Protein AF-A0A1H8FCC1-F1 (afdb_monomer)

Mean predicted aligned error: 14.07 Å

Secondary structure (DSSP, 8-state):
----EEEEEEEPPGGGTTS-EEEE-TTTTTTPPTTEEEEEEETTS-EEEEEEEE--S-TTEEEE-HHHHHHTT-PPTT-EEEEEEEEPPHHHHHHHHHH-S-HHHHHHHHHHHHHHHHHHHHHHHHHHHHS---------------------------PPPPPP------------------------TT--PPPPP-

Solvent-accessible surface area (backbone atoms only — not comparable to full-atom values): 12379 Å² total; per-residue (Å²): 134,86,74,66,42,68,26,34,31,36,75,47,61,78,94,53,54,87,63,50,35,28,34,31,12,62,76,60,45,74,76,55,64,70,75,36,56,28,30,41,30,34,82,88,69,33,62,49,74,27,36,30,34,70,50,84,92,41,75,46,41,31,24,43,18,67,69,54,27,48,63,55,69,59,61,55,79,70,40,78,44,49,39,30,67,41,79,50,50,71,68,58,45,52,52,45,39,58,65,42,88,52,64,90,50,16,51,61,41,44,53,50,51,52,53,51,50,53,50,50,50,54,51,51,53,50,49,56,73,64,51,73,75,77,71,78,72,82,68,75,74,74,82,73,78,74,73,74,74,78,85,68,80,80,78,83,75,80,77,76,79,85,74,81,82,78,81,72,82,71,80,84,76,74,75,87,88,77,85,78,70,84,83,78,75,76,71,74,85,84,80,68,80,83,77,84,83,128

Sequence (198 aa):
MSNFSEYTVKRLPIAEVGRWRARLAESARQGQKRHKLLKLTTMGGKKTYVIGLGHELGQDIVQIDYDVRQELGELLVGERVSLKVEPANWFEANRWYLCHRDPYVWIPARLSAISLFVGIIGLLLAVYSIWPSSVAPDQPIPAVEFKQPKETPPDTQELPPPQPAQMRPGPWQEPPSRLFGPCSYAWPASYCPPRPVR

Radius of gyration: 34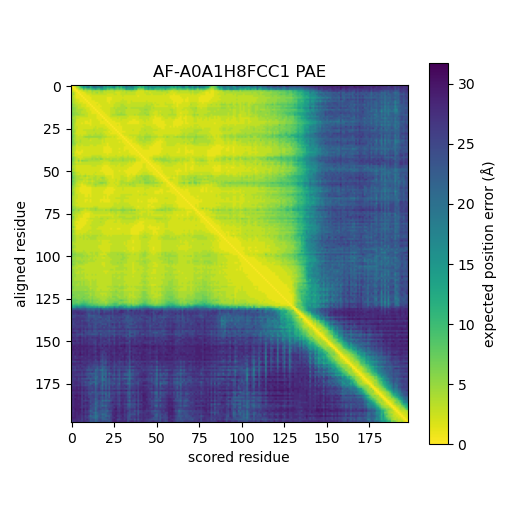.54 Å; Cα contacts (8 Å, |Δi|>4): 212; chains: 1; bounding box: 87×50×93 Å

Organism: NCBI:txid933059

Foldseek 3Di:
DQDWDKAQEAADPPVCAPVQAKEAACVLQVNDDAQFWKWKAFPVRQIDIGRYHYDDPDRRYMHGHQVVCVSNPVDDHRDMTTIGIDGDDPVRVLVCQCPPPDCVRNVVSVVVVVVVVVVVVVVVVVCVVVVPPPDPDPPPPPPPPPPPDPDDDDDPDDDPDDDPDPPDPDPPDDDPPDPDDPPPPPPPPPPDDDDDDD

pLDDT: mean 83.42, std 17.63, range [42.81, 98.62]

Structure (mmCIF, N/CA/C/O backbone):
data_AF-A0A1H8FCC1-F1
#
_entry.id   AF-A0A1H8FCC1-F1
#
loop_
_atom_site.group_PDB
_atom_site.id
_atom_site.type_symbol
_atom_site.label_atom_id
_atom_site.label_alt_id
_atom_site.label_comp_id
_atom_site.label_asym_id
_atom_site.label_entity_id
_atom_site.label_seq_id
_atom_site.pdbx_PDB_ins_code
_atom_site.Cartn_x
_atom_site.Cartn_y
_atom_site.Cartn_z
_atom_site.occupancy
_atom_site.B_iso_or_equiv
_atom_site.auth_seq_id
_atom_site.auth_comp_id
_atom_site.auth_asym_id
_atom_site.auth_atom_id
_atom_site.pdbx_PDB_model_num
ATOM 1 N N . MET A 1 1 ? 0.955 20.734 13.586 1.00 49.53 1 MET A N 1
ATOM 2 C CA . MET A 1 1 ? 0.645 19.752 14.645 1.00 49.53 1 MET A CA 1
ATOM 3 C C . MET A 1 1 ? -0.043 18.571 13.996 1.00 49.53 1 MET A C 1
ATOM 5 O O . MET A 1 1 ? -1.032 18.758 13.303 1.00 49.53 1 MET A O 1
ATOM 9 N N . SER A 1 2 ? 0.535 17.383 14.107 1.00 62.56 2 SER A N 1
ATOM 10 C CA . SER A 1 2 ? -0.086 16.159 13.612 1.00 62.56 2 SER A CA 1
ATOM 11 C C . SER A 1 2 ? -1.193 15.713 14.558 1.00 62.56 2 SER A C 1
ATOM 13 O O . SER A 1 2 ? -0.900 15.395 15.707 1.00 62.56 2 SER A O 1
ATOM 15 N N . ASN A 1 3 ? -2.434 15.679 14.076 1.00 86.81 3 ASN A N 1
ATOM 16 C CA . ASN A 1 3 ? -3.574 15.264 14.886 1.00 86.81 3 ASN A CA 1
ATOM 17 C C . ASN A 1 3 ? -3.599 13.735 14.989 1.00 86.81 3 ASN A C 1
ATOM 19 O O . ASN A 1 3 ? -3.797 13.040 13.991 1.00 86.81 3 ASN A O 1
ATOM 23 N N . PHE A 1 4 ? -3.356 13.224 16.194 1.00 94.88 4 PHE A N 1
ATOM 24 C CA . PHE A 1 4 ? -3.672 11.846 16.550 1.00 94.88 4 PHE A CA 1
ATOM 25 C C . PHE A 1 4 ? -5.160 11.771 16.883 1.00 94.88 4 PHE A C 1
ATOM 27 O O . PHE A 1 4 ? -5.698 12.668 17.532 1.00 94.88 4 PHE A O 1
ATOM 34 N N . SER A 1 5 ? -5.822 10.711 16.433 1.00 96.19 5 SER A N 1
ATOM 35 C CA . SER A 1 5 ? -7.227 10.455 16.741 1.00 96.19 5 SER A CA 1
ATOM 36 C C . SER A 1 5 ? -7.357 9.091 17.398 1.00 96.19 5 SER A C 1
ATOM 38 O O . SER A 1 5 ? -6.608 8.167 17.074 1.00 96.19 5 SER A O 1
ATOM 40 N N . GLU A 1 6 ? -8.280 8.978 18.344 1.00 97.06 6 GLU A N 1
ATOM 41 C CA . GLU A 1 6 ? -8.558 7.719 19.026 1.00 97.06 6 GLU A CA 1
ATOM 42 C C . GLU A 1 6 ? -9.477 6.842 18.181 1.00 97.06 6 GLU A C 1
ATOM 44 O O . GLU A 1 6 ? -10.505 7.298 17.679 1.00 97.06 6 GLU A O 1
ATOM 49 N N . TYR A 1 7 ? -9.110 5.570 18.055 1.00 97.31 7 TYR A N 1
ATOM 50 C CA . TYR A 1 7 ? -9.896 4.566 17.355 1.00 97.31 7 TYR A CA 1
ATOM 51 C C . TYR A 1 7 ? -10.008 3.295 18.188 1.00 97.31 7 TYR A C 1
ATOM 53 O O . TYR A 1 7 ? -9.044 2.846 18.803 1.00 97.31 7 TYR A O 1
ATOM 61 N N . THR A 1 8 ? -11.173 2.665 18.144 1.00 97.88 8 THR A N 1
ATOM 62 C CA . THR A 1 8 ? -11.402 1.316 18.649 1.00 97.88 8 THR A CA 1
ATOM 63 C C . THR A 1 8 ? -11.034 0.312 17.562 1.00 97.88 8 THR A C 1
ATOM 65 O O . THR A 1 8 ? -11.629 0.299 16.477 1.00 97.88 8 THR A O 1
ATOM 68 N N . VAL A 1 9 ? -10.063 -0.553 17.849 1.00 97.75 9 VAL A N 1
ATOM 69 C CA . VAL A 1 9 ? -9.596 -1.580 16.915 1.00 97.75 9 VAL A CA 1
ATOM 70 C C . VAL A 1 9 ? -10.634 -2.689 16.808 1.00 97.75 9 VAL A C 1
ATOM 72 O O . VAL A 1 9 ? -10.960 -3.364 17.780 1.00 97.75 9 VAL A O 1
ATOM 75 N N . LYS A 1 10 ? -11.135 -2.941 15.603 1.00 97.81 10 LYS A N 1
ATOM 76 C CA . LYS A 1 10 ? -11.999 -4.082 15.290 1.00 97.81 10 LYS A CA 1
ATOM 77 C C . LYS A 1 10 ? -11.314 -5.041 14.326 1.00 97.81 10 LYS A C 1
ATOM 79 O O . LYS A 1 10 ? -10.374 -4.701 13.608 1.00 97.81 10 LYS A O 1
ATOM 84 N N . ARG A 1 11 ? -11.813 -6.276 14.302 1.00 97.19 11 ARG A N 1
ATOM 85 C CA . ARG A 1 11 ? -11.348 -7.300 13.367 1.00 97.19 11 ARG A CA 1
ATOM 86 C C . ARG A 1 11 ? -11.787 -6.955 11.941 1.00 97.19 11 ARG A C 1
ATOM 88 O O . ARG A 1 11 ? -12.932 -6.545 11.724 1.00 97.19 11 ARG A O 1
ATOM 95 N N . LEU A 1 12 ? -10.883 -7.146 10.983 1.00 96.75 12 LEU A N 1
ATOM 96 C CA . LEU A 1 12 ? -11.196 -7.126 9.554 1.00 96.75 12 LEU A CA 1
ATOM 97 C C . LEU A 1 12 ? -12.077 -8.344 9.183 1.00 96.75 12 LEU A C 1
ATOM 99 O O . LEU A 1 12 ? -11.920 -9.403 9.802 1.00 96.75 12 LEU A O 1
ATOM 103 N N . PRO A 1 13 ? -12.990 -8.243 8.197 1.00 95.56 13 PRO A N 1
ATOM 104 C CA . PRO A 1 13 ? -13.698 -9.412 7.677 1.00 95.56 13 PRO A CA 1
ATOM 105 C C . PRO A 1 13 ? -12.722 -10.492 7.197 1.00 95.56 13 PRO A C 1
ATOM 107 O O . PRO A 1 13 ? -11.702 -10.176 6.590 1.00 95.56 13 PRO A O 1
ATOM 110 N N . ILE A 1 14 ? -13.053 -11.768 7.425 1.00 94.06 14 ILE A N 1
ATOM 111 C CA . ILE A 1 14 ? -12.157 -12.915 7.168 1.00 94.06 14 ILE A CA 1
ATOM 112 C C . ILE A 1 14 ? -11.642 -12.938 5.719 1.00 94.06 14 ILE A C 1
ATOM 114 O O . ILE A 1 14 ? -10.479 -13.247 5.487 1.00 94.06 14 ILE A O 1
ATOM 118 N N . ALA A 1 15 ? -12.472 -12.538 4.753 1.00 93.69 15 ALA A N 1
ATOM 119 C CA . ALA A 1 15 ? -12.110 -12.489 3.334 1.00 93.69 15 ALA A CA 1
ATOM 120 C C . ALA A 1 15 ? -10.987 -11.482 2.991 1.00 93.69 15 ALA A C 1
ATOM 122 O O . ALA A 1 15 ? -10.424 -11.533 1.897 1.00 93.69 15 ALA A O 1
ATOM 123 N N . GLU A 1 16 ? -10.679 -10.551 3.896 1.00 92.50 16 GLU A N 1
ATOM 124 C CA . GLU A 1 16 ? -9.691 -9.487 3.692 1.00 92.50 16 GLU A CA 1
ATOM 125 C C . GLU A 1 16 ? -8.428 -9.652 4.542 1.00 92.50 16 GLU A C 1
ATOM 127 O O . GLU A 1 16 ? -7.509 -8.844 4.410 1.00 92.50 16 GLU A O 1
ATOM 132 N N . VAL A 1 17 ? -8.377 -10.679 5.395 1.00 93.00 17 VAL A N 1
ATOM 133 C CA . VAL A 1 17 ? -7.225 -10.971 6.257 1.00 93.00 17 VAL A CA 1
ATOM 134 C C . VAL A 1 17 ? -6.020 -11.394 5.408 1.00 93.00 17 VAL A C 1
ATOM 136 O O . VAL A 1 17 ? -6.174 -12.102 4.411 1.00 93.00 17 VAL A O 1
ATOM 139 N N . GLY A 1 18 ? -4.824 -10.953 5.799 1.00 91.75 18 GLY A N 1
ATOM 140 C CA . GLY A 1 18 ? -3.554 -11.237 5.122 1.00 91.75 18 GLY A CA 1
ATOM 141 C C . GLY A 1 18 ? -3.297 -10.392 3.870 1.00 91.75 18 GLY A C 1
ATOM 142 O O . GLY A 1 18 ? -2.444 -10.741 3.058 1.00 91.75 18 GLY A O 1
ATOM 143 N N . ARG A 1 19 ? -4.044 -9.297 3.672 1.00 93.75 19 ARG A N 1
ATOM 144 C CA . ARG A 1 19 ? -3.932 -8.418 2.489 1.00 93.75 19 ARG A CA 1
ATOM 145 C C . ARG A 1 19 ? -3.438 -7.011 2.816 1.00 93.75 19 ARG A C 1
ATOM 147 O O . ARG A 1 19 ? -3.523 -6.135 1.953 1.00 93.75 19 ARG A O 1
ATOM 154 N N . TRP A 1 20 ? -2.979 -6.770 4.047 1.00 95.44 20 TRP A N 1
ATOM 155 C CA . TRP A 1 20 ? -2.432 -5.476 4.479 1.00 95.44 20 TRP A CA 1
ATOM 156 C C . TRP A 1 20 ? -3.418 -4.318 4.300 1.00 95.44 20 TRP A C 1
ATOM 158 O O . TRP A 1 20 ? -3.079 -3.218 3.850 1.00 95.44 20 TRP A O 1
ATOM 168 N N . ARG A 1 21 ? -4.686 -4.579 4.629 1.00 96.56 21 ARG A N 1
ATOM 169 C CA . ARG A 1 21 ? -5.786 -3.622 4.475 1.00 96.56 21 ARG A CA 1
ATOM 170 C C . ARG A 1 21 ? -6.242 -3.101 5.828 1.00 96.56 21 ARG A C 1
ATOM 172 O O . ARG A 1 21 ? -6.232 -3.816 6.828 1.00 96.56 21 ARG A O 1
ATOM 179 N N . ALA A 1 22 ? -6.700 -1.857 5.831 1.00 97.50 22 ALA A N 1
ATOM 180 C CA . ALA A 1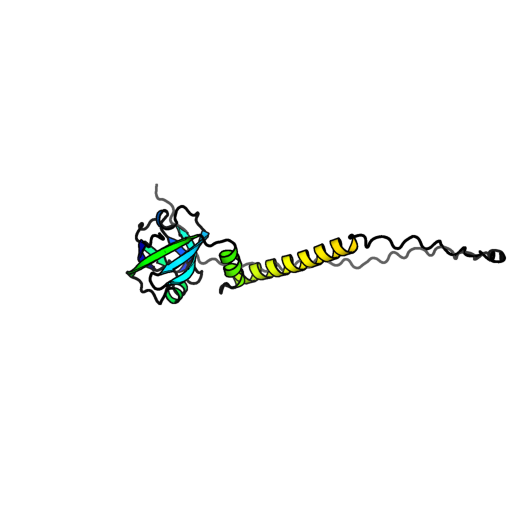 22 ? -7.415 -1.286 6.960 1.00 97.50 22 ALA A CA 1
ATOM 181 C C . ALA A 1 22 ? -8.694 -0.622 6.458 1.00 97.50 22 ALA A C 1
ATOM 183 O O . ALA A 1 22 ? -8.654 0.137 5.490 1.00 97.50 22 ALA A O 1
ATOM 184 N N . ARG A 1 23 ? -9.830 -0.892 7.104 1.00 97.69 23 ARG A N 1
ATOM 185 C CA . ARG A 1 23 ? -11.067 -0.147 6.860 1.00 97.69 23 ARG A CA 1
ATOM 186 C C . ARG A 1 23 ? -11.122 1.023 7.830 1.00 97.69 23 ARG A C 1
ATOM 188 O O . ARG A 1 23 ? -11.079 0.824 9.041 1.00 97.69 23 ARG A O 1
ATOM 195 N N . LEU A 1 24 ? -11.220 2.218 7.261 1.00 97.19 24 LEU A N 1
ATOM 196 C CA . LEU A 1 24 ? -11.292 3.499 7.952 1.00 97.19 24 LEU A CA 1
ATOM 197 C C . LEU A 1 24 ? -12.526 4.275 7.476 1.00 97.19 24 LEU A C 1
ATOM 199 O O . LEU A 1 24 ? -12.879 4.240 6.289 1.00 97.19 24 LEU A O 1
ATOM 203 N N . ALA A 1 25 ? -13.160 5.007 8.386 1.00 96.50 25 ALA A N 1
ATOM 204 C CA . ALA A 1 25 ? -14.219 5.943 8.042 1.00 96.50 25 ALA A CA 1
ATOM 205 C C . ALA A 1 25 ? -13.705 7.027 7.080 1.00 96.50 25 ALA A C 1
ATOM 207 O O . ALA A 1 25 ? -12.505 7.275 6.956 1.00 96.50 25 ALA A O 1
ATOM 208 N N . GLU A 1 26 ? -14.606 7.689 6.360 1.00 95.06 26 GLU A N 1
ATOM 209 C CA . GLU A 1 26 ? -14.218 8.744 5.417 1.00 95.06 26 GLU A CA 1
ATOM 210 C C . GLU A 1 26 ? -13.508 9.927 6.085 1.00 95.06 26 GLU A C 1
ATOM 212 O O . GLU A 1 26 ? -12.486 10.383 5.570 1.00 95.06 26 GLU A O 1
ATOM 217 N N . SER A 1 27 ? -13.976 10.345 7.264 1.00 92.88 27 SER A N 1
ATOM 218 C CA . SER A 1 27 ? -13.325 11.384 8.069 1.00 92.88 27 SER A CA 1
ATOM 219 C C . SER A 1 27 ? -11.907 10.976 8.488 1.00 92.88 27 SER A C 1
ATOM 221 O O . SER A 1 27 ? -10.964 11.747 8.312 1.00 92.88 27 SER A O 1
ATOM 223 N N . ALA A 1 28 ? -11.728 9.730 8.934 1.00 94.12 28 ALA A N 1
ATOM 224 C CA . ALA A 1 28 ? -10.434 9.173 9.339 1.00 94.12 28 ALA A CA 1
ATOM 225 C C . ALA A 1 28 ? -9.420 9.071 8.183 1.00 94.12 28 ALA A C 1
ATOM 227 O O . ALA A 1 28 ? -8.211 9.124 8.398 1.00 94.12 28 ALA A O 1
ATOM 228 N N . ARG A 1 29 ? -9.899 8.956 6.936 1.00 94.06 29 ARG A N 1
ATOM 229 C CA . ARG A 1 29 ? -9.058 8.934 5.727 1.00 94.06 29 ARG A CA 1
ATOM 230 C C . ARG A 1 29 ? -8.621 10.325 5.265 1.00 94.06 29 ARG A C 1
ATOM 232 O O . ARG A 1 29 ? -7.968 10.405 4.230 1.00 94.06 29 ARG A O 1
ATOM 239 N N . GLN A 1 30 ? -8.980 11.405 5.966 1.00 91.50 30 GLN A N 1
ATOM 240 C CA . GLN A 1 30 ? -8.648 12.785 5.575 1.00 91.50 30 GLN A CA 1
ATOM 241 C C . GLN A 1 30 ? -9.088 13.113 4.132 1.00 91.50 30 GLN A C 1
ATOM 243 O O . GLN A 1 30 ? -8.349 13.725 3.362 1.00 91.50 30 GLN A O 1
ATOM 248 N N . GLY A 1 31 ? -10.263 12.620 3.720 1.00 91.56 31 GLY A N 1
ATOM 249 C CA . GLY A 1 31 ? -10.786 12.809 2.360 1.00 91.56 31 GLY A CA 1
ATOM 250 C C . GLY A 1 31 ? -10.072 12.003 1.265 1.00 91.56 31 GLY A C 1
ATOM 251 O O . GLY A 1 31 ? -10.397 12.140 0.085 1.00 91.56 31 GLY A O 1
ATOM 252 N N . GLN A 1 32 ? -9.113 11.135 1.610 1.00 94.38 32 GLN A N 1
ATOM 253 C CA . GLN A 1 32 ? -8.454 10.275 0.628 1.00 94.38 32 GLN A CA 1
ATOM 254 C C . GLN A 1 32 ? -9.431 9.247 0.050 1.00 94.38 32 GLN A C 1
ATOM 256 O O . GLN A 1 32 ? -10.260 8.668 0.756 1.00 94.38 32 GLN A O 1
ATOM 261 N N . LYS A 1 33 ? -9.311 8.971 -1.253 1.00 95.38 33 LYS A N 1
ATOM 262 C CA . LYS A 1 33 ? -10.132 7.965 -1.947 1.00 95.38 33 LYS A CA 1
ATOM 263 C C . LYS A 1 33 ? -9.867 6.551 -1.408 1.00 95.38 33 LYS A C 1
ATOM 265 O O . LYS A 1 33 ? -8.834 6.276 -0.800 1.00 95.38 33 LYS A O 1
ATOM 270 N N . ARG A 1 34 ? -10.819 5.639 -1.632 1.00 96.25 34 ARG A N 1
ATOM 271 C CA . ARG A 1 34 ? -10.657 4.207 -1.314 1.00 96.25 34 ARG A CA 1
ATOM 272 C C . ARG A 1 34 ? -9.488 3.621 -2.125 1.00 96.25 34 ARG A C 1
ATOM 274 O O . ARG A 1 34 ? -9.180 4.125 -3.204 1.00 96.25 34 ARG A O 1
ATOM 281 N N . HIS A 1 35 ? -8.868 2.560 -1.613 1.00 95.69 35 HIS A N 1
ATOM 282 C CA . HIS A 1 35 ? -7.712 1.874 -2.210 1.00 95.69 35 HIS A CA 1
ATOM 283 C C . HIS A 1 35 ? -6.428 2.715 -2.300 1.00 95.69 35 HIS A C 1
ATOM 285 O O . HIS A 1 35 ? -5.521 2.385 -3.062 1.00 95.69 35 HIS A O 1
ATOM 291 N N . LYS A 1 36 ? -6.325 3.800 -1.527 1.00 96.31 36 LYS A N 1
ATOM 292 C CA . LYS A 1 36 ? -5.077 4.559 -1.397 1.00 96.31 36 LYS A CA 1
ATOM 293 C C . LYS A 1 36 ? -4.193 3.966 -0.307 1.00 96.31 36 LYS A C 1
ATOM 295 O O . LYS A 1 36 ? -4.695 3.447 0.688 1.00 96.31 36 LYS A O 1
ATOM 300 N N . LEU A 1 37 ? -2.881 4.054 -0.513 1.00 97.31 37 LEU A N 1
ATOM 301 C CA . LEU A 1 37 ? -1.901 3.659 0.487 1.00 97.31 37 LEU A CA 1
ATOM 302 C C . LEU A 1 37 ? -1.854 4.725 1.583 1.00 97.31 37 LEU A C 1
ATOM 304 O O . LEU A 1 37 ? -1.611 5.903 1.312 1.00 97.31 37 LEU A O 1
ATOM 308 N N . LEU A 1 38 ? -2.109 4.294 2.809 1.00 97.44 38 LEU A N 1
ATOM 309 C CA . LEU A 1 38 ? -2.116 5.122 3.999 1.00 97.44 38 LEU A CA 1
ATOM 310 C C . LEU A 1 38 ? -1.006 4.657 4.931 1.00 97.44 38 LEU A C 1
ATOM 312 O O . LEU A 1 38 ? -0.736 3.466 5.068 1.00 97.44 38 LEU A O 1
ATOM 316 N N . LYS A 1 39 ? -0.383 5.619 5.588 1.00 97.38 39 LYS A N 1
ATOM 317 C CA . LYS A 1 39 ? 0.592 5.431 6.645 1.00 97.38 39 LYS A CA 1
ATOM 318 C C . LYS A 1 39 ? -0.133 5.545 7.977 1.00 97.38 39 LYS A C 1
ATOM 320 O O . LYS A 1 39 ? -0.726 6.580 8.276 1.00 97.38 39 LYS A O 1
ATOM 325 N N . LEU A 1 40 ? -0.087 4.478 8.762 1.00 97.25 40 LEU A N 1
ATOM 326 C CA . LEU A 1 40 ? -0.595 4.457 10.126 1.00 97.25 40 LEU A CA 1
ATOM 327 C C . LEU A 1 40 ? 0.585 4.611 11.073 1.00 97.25 40 LEU A C 1
ATOM 329 O O . LEU A 1 40 ? 1.542 3.847 10.981 1.00 97.25 40 LEU A O 1
ATOM 333 N N . THR A 1 41 ? 0.517 5.589 11.971 1.00 97.25 41 THR A N 1
ATOM 334 C CA . THR A 1 41 ? 1.529 5.799 13.013 1.00 97.25 41 THR A CA 1
ATOM 335 C C . THR A 1 41 ? 0.859 5.759 14.380 1.00 97.25 41 THR A C 1
ATOM 337 O O . THR A 1 41 ? -0.099 6.494 14.613 1.00 97.25 41 THR A O 1
ATOM 340 N N . THR A 1 42 ? 1.340 4.908 15.284 1.00 97.00 42 THR A N 1
ATOM 341 C CA . THR A 1 42 ? 0.875 4.891 16.678 1.00 97.00 42 THR A CA 1
ATOM 342 C C . THR A 1 42 ? 1.540 5.999 17.490 1.00 97.00 42 THR A C 1
ATOM 344 O O . THR A 1 42 ? 2.598 6.511 17.119 1.00 97.00 42 THR A O 1
ATOM 347 N N . MET A 1 43 ? 0.956 6.345 18.639 1.00 94.19 43 MET A N 1
ATOM 348 C CA . MET A 1 43 ? 1.598 7.245 19.612 1.00 94.19 43 MET A CA 1
ATOM 349 C C . MET A 1 43 ? 2.984 6.754 20.056 1.00 94.19 43 MET A C 1
ATOM 351 O O . MET A 1 43 ? 3.867 7.566 20.305 1.00 94.19 43 MET A O 1
ATOM 355 N N . GLY A 1 44 ? 3.210 5.435 20.085 1.00 92.69 44 GLY A N 1
ATOM 356 C CA . GLY A 1 44 ? 4.517 4.839 20.383 1.00 92.69 44 GLY A CA 1
ATOM 357 C C . GLY A 1 44 ? 5.556 4.972 19.260 1.00 92.69 44 GLY A C 1
ATOM 358 O O . GLY A 1 44 ? 6.630 4.388 19.358 1.00 92.69 44 GLY A O 1
ATOM 359 N N . GLY A 1 45 ? 5.243 5.676 18.167 1.00 94.69 45 GLY A N 1
ATOM 360 C CA . GLY A 1 45 ? 6.159 5.915 17.048 1.00 94.69 45 GLY A CA 1
ATOM 361 C C . GLY A 1 45 ? 6.294 4.748 16.064 1.00 94.69 45 GLY A C 1
ATOM 362 O O . GLY A 1 45 ? 6.992 4.882 15.055 1.00 94.69 45 GLY A O 1
ATOM 363 N N . LYS A 1 46 ? 5.612 3.618 16.304 1.00 96.25 46 LYS A N 1
ATOM 364 C CA . LYS A 1 46 ? 5.555 2.513 15.339 1.00 96.25 46 LYS A CA 1
ATOM 365 C C . LYS A 1 46 ? 4.723 2.942 14.140 1.00 96.25 46 LYS A C 1
ATOM 367 O O . LYS A 1 46 ? 3.661 3.545 14.290 1.00 96.25 46 LYS A O 1
ATOM 372 N N . LYS A 1 47 ? 5.217 2.632 12.944 1.00 96.19 47 LYS A N 1
ATOM 373 C CA . LYS A 1 47 ? 4.576 2.997 11.683 1.00 96.19 47 LYS A CA 1
ATOM 374 C C . LYS A 1 47 ? 4.455 1.788 10.773 1.00 96.19 47 LYS A C 1
ATOM 376 O O . LYS A 1 47 ? 5.393 1.005 10.672 1.00 96.19 47 LYS A O 1
ATOM 381 N N . THR A 1 48 ? 3.338 1.697 10.071 1.00 96.75 48 THR A N 1
ATOM 382 C CA . THR A 1 48 ? 3.116 0.712 9.010 1.00 96.75 48 THR A CA 1
ATOM 383 C C . THR A 1 48 ? 2.330 1.348 7.866 1.00 96.75 48 THR A C 1
ATOM 385 O O . THR A 1 48 ? 1.796 2.454 7.996 1.00 96.75 48 THR A O 1
ATOM 388 N N . TYR A 1 49 ? 2.270 0.657 6.735 1.00 97.25 49 TYR A N 1
ATOM 389 C CA . TYR A 1 49 ? 1.574 1.110 5.538 1.00 97.25 49 TYR A CA 1
ATOM 390 C C . TYR A 1 49 ? 0.500 0.104 5.156 1.00 97.25 49 TYR A C 1
ATOM 392 O O . TYR A 1 49 ? 0.758 -1.097 5.070 1.00 97.25 49 TYR A O 1
ATOM 400 N N . VAL A 1 50 ? -0.698 0.612 4.893 1.00 97.06 50 VAL A N 1
ATOM 401 C CA . VAL A 1 50 ? -1.884 -0.194 4.610 1.00 97.06 50 VAL A CA 1
ATOM 402 C C . VAL A 1 50 ? -2.660 0.365 3.439 1.00 97.06 50 VAL A C 1
ATOM 404 O O . VAL A 1 50 ? -2.668 1.570 3.187 1.00 97.06 50 VAL A O 1
ATOM 407 N N . ILE A 1 51 ? -3.392 -0.502 2.754 1.00 97.00 51 ILE A N 1
ATOM 408 C CA . ILE A 1 51 ? -4.379 -0.066 1.771 1.00 97.00 51 ILE A CA 1
ATOM 409 C C . ILE A 1 51 ? -5.653 0.340 2.520 1.00 97.00 51 ILE A C 1
ATOM 411 O O . ILE A 1 51 ? -6.329 -0.493 3.128 1.00 97.00 51 ILE A O 1
ATOM 415 N N . GLY A 1 52 ? -5.978 1.632 2.463 1.00 96.81 52 GLY A N 1
ATOM 416 C CA . GLY A 1 52 ? -7.162 2.215 3.081 1.00 96.81 52 GLY A CA 1
ATOM 417 C C . GLY A 1 52 ? -8.442 1.864 2.326 1.00 96.81 52 GLY A C 1
ATOM 418 O O . GLY A 1 52 ? -8.678 2.325 1.206 1.00 96.81 52 GLY A O 1
ATOM 419 N N . LEU A 1 53 ? -9.300 1.081 2.962 1.00 96.44 53 LEU A N 1
ATOM 420 C CA . LEU A 1 53 ? -10.671 0.811 2.549 1.00 96.44 53 LEU A CA 1
ATOM 421 C C . LEU A 1 53 ? -11.648 1.702 3.325 1.00 96.44 53 LEU A C 1
ATOM 423 O O . LEU A 1 53 ? -11.344 2.176 4.415 1.00 96.44 53 LEU A O 1
ATOM 427 N N . GLY A 1 54 ? -12.834 1.925 2.762 1.00 95.75 54 GLY A N 1
ATOM 428 C CA . GLY A 1 54 ? -13.924 2.609 3.460 1.00 95.75 54 GLY A CA 1
ATOM 429 C C . GLY A 1 54 ? -14.802 1.632 4.247 1.00 95.75 54 GLY A C 1
ATOM 430 O O . GLY A 1 54 ? -15.012 0.502 3.802 1.00 95.75 54 GLY A O 1
ATOM 431 N N . HIS A 1 55 ? -15.359 2.074 5.373 1.00 95.62 55 HIS A N 1
ATOM 432 C CA . HIS A 1 55 ? -16.517 1.441 6.019 1.00 95.62 55 HIS A CA 1
ATOM 433 C C . HIS A 1 55 ? -17.465 2.501 6.590 1.00 95.62 55 HIS A C 1
ATOM 435 O O . HIS A 1 55 ? -17.109 3.673 6.690 1.00 95.62 55 HIS A O 1
ATOM 441 N N . GLU A 1 56 ? -18.658 2.052 6.979 1.00 94.81 56 GLU A N 1
ATOM 442 C CA . GLU A 1 56 ? -19.761 2.891 7.476 1.00 94.81 56 GLU A CA 1
ATOM 443 C C . GLU A 1 56 ? -20.122 2.578 8.944 1.00 94.81 56 GLU A C 1
ATOM 445 O O . GLU A 1 56 ? -21.112 3.065 9.468 1.00 94.81 56 GLU A O 1
ATOM 450 N N . LEU A 1 57 ? -19.312 1.764 9.637 1.00 93.06 57 LEU A N 1
ATOM 451 C CA . LEU A 1 57 ? -19.608 1.280 11.002 1.00 93.06 57 LEU A CA 1
ATOM 452 C C . LEU A 1 57 ? -19.492 2.343 12.115 1.00 93.06 57 LEU A C 1
ATOM 454 O O . LEU A 1 57 ? -19.865 2.045 13.245 1.00 93.06 57 LEU A O 1
ATOM 458 N N . GLY A 1 58 ? -18.931 3.519 11.829 1.00 94.25 58 GLY A N 1
ATOM 459 C CA . GLY A 1 58 ? -18.645 4.574 12.812 1.00 94.25 58 GLY A CA 1
ATOM 460 C C . GLY A 1 58 ? -17.313 5.274 12.533 1.00 94.25 58 GLY A C 1
ATOM 461 O O . GLY A 1 58 ? -16.451 4.705 11.867 1.00 94.25 58 GLY A O 1
ATOM 462 N N . GLN A 1 59 ? -17.147 6.512 13.009 1.00 94.44 59 GLN A N 1
ATOM 463 C CA . GLN A 1 59 ? -15.929 7.309 12.771 1.00 94.44 59 GLN A CA 1
ATOM 464 C C . GLN A 1 59 ? -14.769 6.951 13.710 1.00 94.44 59 GLN A C 1
ATOM 466 O O . GLN A 1 59 ? -13.610 7.172 13.374 1.00 94.44 59 GLN A O 1
ATOM 471 N N . ASP A 1 60 ? -15.089 6.374 14.861 1.00 96.25 60 ASP A N 1
ATOM 472 C CA . ASP A 1 60 ? -14.190 5.967 15.940 1.00 96.25 60 ASP A CA 1
ATOM 473 C C . ASP A 1 60 ? -13.764 4.497 15.829 1.00 96.25 60 ASP A C 1
ATOM 475 O O . ASP A 1 60 ? -13.108 3.966 16.719 1.00 96.25 60 ASP A O 1
ATOM 479 N N . ILE A 1 61 ? -14.150 3.804 14.759 1.00 97.38 61 ILE A N 1
ATOM 480 C CA . ILE A 1 61 ? -13.845 2.391 14.553 1.00 97.38 61 ILE A CA 1
ATOM 481 C C . ILE A 1 61 ? -12.824 2.273 13.434 1.00 97.38 61 ILE A C 1
ATOM 483 O O . ILE A 1 61 ? -13.005 2.828 12.356 1.00 97.38 61 ILE A O 1
ATOM 487 N N . VAL A 1 62 ? -11.786 1.476 13.669 1.00 97.50 62 VAL A N 1
ATOM 488 C CA . VAL A 1 62 ? -10.848 1.069 12.626 1.00 97.50 62 VAL A CA 1
ATOM 489 C C . VAL A 1 62 ? -10.807 -0.445 12.569 1.00 97.50 62 VAL A C 1
ATOM 491 O O . VAL A 1 62 ? -10.598 -1.108 13.582 1.00 97.50 62 VAL A O 1
ATOM 494 N N . GLN A 1 63 ? -11.022 -1.021 11.391 1.00 97.88 63 GLN A N 1
ATOM 495 C CA . GLN A 1 63 ? -10.825 -2.457 11.217 1.00 97.88 63 GLN A CA 1
ATOM 496 C C . GLN A 1 63 ? -9.442 -2.679 10.618 1.00 97.88 63 GLN A C 1
ATOM 498 O O . GLN A 1 63 ? -9.151 -2.145 9.549 1.00 97.88 63 GLN A O 1
ATOM 503 N N . ILE A 1 64 ? -8.594 -3.445 11.301 1.00 97.31 64 ILE A N 1
ATOM 504 C CA . ILE A 1 64 ? -7.193 -3.645 10.910 1.00 97.31 64 ILE A CA 1
ATOM 505 C C . ILE A 1 64 ? -6.908 -5.142 10.761 1.00 97.31 64 ILE A C 1
ATOM 507 O O . ILE A 1 64 ? -7.372 -5.964 11.559 1.00 97.31 64 ILE A O 1
ATOM 511 N N . ASP A 1 65 ? -6.150 -5.488 9.722 1.00 96.56 65 ASP A N 1
ATOM 512 C CA . ASP A 1 65 ? -5.626 -6.834 9.493 1.00 96.56 65 ASP A CA 1
ATOM 513 C C . ASP A 1 65 ? -4.747 -7.329 10.662 1.00 96.56 65 ASP A C 1
ATOM 515 O O . ASP A 1 65 ? -4.183 -6.539 11.419 1.00 96.56 65 ASP A O 1
ATOM 519 N N . TYR A 1 66 ? -4.625 -8.645 10.834 1.00 95.81 66 TYR A N 1
ATOM 520 C CA . TYR A 1 66 ? -3.824 -9.232 11.910 1.00 95.81 66 TYR A CA 1
ATOM 521 C C . TYR A 1 66 ? -2.345 -8.836 11.811 1.00 95.81 66 TYR A C 1
ATOM 523 O O . TYR A 1 66 ? -1.805 -8.317 12.786 1.00 95.81 66 TYR A O 1
ATOM 531 N N . ASP A 1 67 ? -1.726 -8.989 10.638 1.00 95.31 67 ASP A N 1
ATOM 532 C CA . ASP A 1 67 ? -0.296 -8.701 10.441 1.00 95.31 67 ASP A CA 1
ATOM 533 C C . ASP A 1 67 ? 0.036 -7.223 10.692 1.00 95.31 67 ASP A C 1
ATOM 535 O O . ASP A 1 67 ? 1.036 -6.882 11.319 1.00 95.31 67 ASP A O 1
ATOM 539 N N . VAL A 1 68 ? -0.866 -6.332 10.282 1.00 96.06 68 VAL A N 1
ATOM 540 C CA . VAL A 1 68 ? -0.729 -4.887 10.495 1.00 96.06 68 VAL A CA 1
ATOM 541 C C . VAL A 1 68 ? -0.809 -4.542 11.987 1.00 96.06 68 VAL A C 1
ATOM 543 O O . VAL A 1 68 ? -0.067 -3.683 12.463 1.00 96.06 68 VAL A O 1
ATOM 546 N N . ARG A 1 69 ? -1.685 -5.209 12.753 1.00 96.50 69 ARG A N 1
ATOM 547 C CA . ARG A 1 69 ? -1.758 -5.016 14.213 1.00 96.50 69 ARG A CA 1
ATOM 548 C C . ARG A 1 69 ? -0.482 -5.472 14.905 1.00 96.50 69 ARG A C 1
ATOM 550 O O . ARG A 1 69 ? -0.038 -4.783 15.818 1.00 96.50 69 ARG A O 1
ATOM 557 N N . GLN A 1 70 ? 0.113 -6.575 14.448 1.00 95.88 70 GLN A N 1
ATOM 558 C CA . GLN A 1 70 ? 1.411 -7.040 14.940 1.00 95.88 70 GLN A CA 1
ATOM 559 C C . GLN A 1 70 ? 2.493 -5.974 14.702 1.00 95.88 70 GLN A C 1
ATOM 561 O O . GLN A 1 70 ? 3.168 -5.566 15.646 1.00 95.88 70 GLN A O 1
ATOM 566 N N . GLU A 1 71 ? 2.577 -5.407 13.492 1.00 95.06 71 GLU A N 1
ATOM 567 C CA . GLU A 1 71 ? 3.547 -4.340 13.193 1.00 95.06 71 GLU A CA 1
ATOM 568 C C . GLU A 1 71 ? 3.327 -3.044 13.988 1.00 95.06 71 GLU A C 1
ATOM 570 O O . GLU A 1 71 ? 4.288 -2.375 14.375 1.00 95.06 71 GLU A O 1
ATOM 575 N N . LEU A 1 72 ? 2.072 -2.683 14.264 1.00 95.50 72 LEU A N 1
ATOM 576 C CA . LEU A 1 72 ? 1.732 -1.484 15.039 1.00 95.50 72 LEU A CA 1
ATOM 577 C C . LEU A 1 72 ? 1.985 -1.628 16.547 1.00 95.50 72 LEU A C 1
ATOM 579 O O . LEU A 1 72 ? 1.815 -0.656 17.282 1.00 95.50 72 LEU A O 1
ATOM 583 N N . GLY A 1 73 ? 2.462 -2.791 16.997 1.00 94.00 73 GLY A N 1
ATOM 584 C CA . GLY A 1 73 ? 2.765 -3.074 18.397 1.00 94.00 73 GLY A CA 1
ATOM 585 C C . GLY A 1 73 ? 1.780 -4.019 19.063 1.00 94.00 73 GLY A C 1
ATOM 586 O O . GLY A 1 73 ? 1.447 -3.799 20.217 1.00 94.00 73 GLY A O 1
ATOM 587 N N . GLU A 1 74 ? 1.362 -5.058 18.340 1.00 93.94 74 GLU A N 1
ATOM 588 C CA . GLU A 1 74 ? 0.545 -6.167 18.855 1.00 93.94 74 GLU A CA 1
ATOM 589 C C . GLU A 1 74 ? -0.844 -5.747 19.363 1.00 93.94 74 GLU A C 1
ATOM 591 O O . GLU A 1 74 ? -1.356 -6.276 20.345 1.00 93.94 74 GLU A O 1
ATOM 596 N N . LEU A 1 75 ? -1.487 -4.817 18.650 1.00 95.06 75 LEU A N 1
ATOM 597 C CA . LEU A 1 75 ? -2.786 -4.257 19.044 1.00 95.06 75 LEU A CA 1
ATOM 598 C C . LEU A 1 75 ? -3.875 -5.333 19.210 1.00 95.06 75 LEU A C 1
ATOM 600 O O . LEU A 1 75 ? -4.142 -6.136 18.296 1.00 95.06 75 LEU A O 1
ATOM 604 N N . LEU A 1 76 ? -4.581 -5.294 20.339 1.00 96.69 76 LEU A N 1
ATOM 605 C CA . LEU A 1 76 ? -5.667 -6.221 20.649 1.00 96.69 76 LEU A CA 1
ATOM 606 C C . LEU A 1 76 ? -6.990 -5.775 20.006 1.00 96.69 76 LEU A C 1
ATOM 608 O O . LEU A 1 76 ? -7.225 -4.603 19.718 1.00 96.69 76 LEU A O 1
ATOM 612 N N . VAL A 1 77 ? -7.884 -6.732 19.737 1.00 97.38 77 VAL A N 1
ATOM 613 C CA . VAL A 1 77 ? -9.231 -6.399 19.237 1.00 97.38 77 VAL A CA 1
ATOM 614 C C . VAL A 1 77 ? -10.050 -5.833 20.395 1.00 97.38 77 VAL A C 1
ATOM 616 O O . VAL A 1 77 ? -10.132 -6.456 21.446 1.00 97.38 77 VAL A O 1
ATOM 619 N N . GLY A 1 78 ? -10.687 -4.685 20.183 1.00 97.00 78 GLY A N 1
ATOM 620 C CA . GLY A 1 78 ? -11.454 -3.949 21.188 1.00 97.00 78 GLY A CA 1
ATOM 621 C C . GLY A 1 78 ? -10.644 -2.882 21.925 1.00 97.00 78 GLY A C 1
ATOM 622 O O . GLY A 1 78 ? -11.228 -2.070 22.637 1.00 97.00 78 GLY A O 1
ATOM 623 N N . GLU A 1 79 ? -9.325 -2.845 21.730 1.00 97.00 79 GLU A N 1
ATOM 624 C CA . GLU A 1 79 ? -8.450 -1.841 22.327 1.00 97.00 79 GLU A CA 1
ATOM 625 C C . GLU A 1 79 ? -8.673 -0.461 21.693 1.00 97.00 79 GLU A C 1
ATOM 627 O O . GLU A 1 79 ? -8.919 -0.346 20.486 1.00 97.00 79 GLU A O 1
ATOM 632 N N . ARG A 1 80 ? -8.579 0.594 22.510 1.00 97.00 80 ARG A N 1
ATOM 633 C CA . ARG A 1 80 ? -8.550 1.977 22.030 1.00 97.00 80 ARG A CA 1
ATOM 634 C C . ARG A 1 80 ? -7.112 2.403 21.789 1.00 97.00 80 ARG A C 1
ATOM 636 O O . ARG A 1 80 ? -6.295 2.369 22.701 1.00 97.00 80 ARG A O 1
ATOM 643 N N . VAL A 1 81 ? -6.824 2.831 20.569 1.00 96.94 81 VAL A N 1
ATOM 644 C CA . VAL A 1 81 ? -5.489 3.239 20.138 1.00 96.94 81 VAL A CA 1
ATOM 645 C C . VAL A 1 81 ? -5.539 4.610 19.481 1.00 96.94 81 VAL A C 1
ATOM 647 O O . VAL A 1 81 ? -6.388 4.894 18.636 1.00 96.94 81 VAL A O 1
ATOM 650 N N . SER A 1 82 ? -4.584 5.458 19.842 1.00 97.00 82 SER A N 1
ATOM 651 C CA . SER A 1 82 ? -4.375 6.745 19.186 1.00 97.00 82 SER A CA 1
ATOM 652 C C . SER A 1 82 ? -3.525 6.544 17.937 1.00 97.00 82 SER A C 1
ATOM 654 O O . SER A 1 82 ? -2.323 6.262 18.017 1.00 97.00 82 SER A O 1
ATOM 656 N N . LEU A 1 83 ? -4.163 6.672 16.774 1.00 97.12 83 LEU A N 1
ATOM 657 C CA . LEU A 1 83 ? -3.527 6.521 15.471 1.00 97.12 83 LEU A CA 1
ATOM 658 C C . LEU A 1 83 ? -3.490 7.854 14.744 1.00 97.12 83 LEU A C 1
ATOM 660 O O . LEU A 1 83 ? -4.449 8.626 14.715 1.00 97.12 83 LEU A O 1
ATOM 664 N N . LYS A 1 84 ? -2.366 8.080 14.083 1.00 96.38 84 LYS A N 1
ATOM 665 C CA . LYS A 1 84 ? -2.207 9.113 13.080 1.00 96.38 84 LYS A CA 1
ATOM 666 C C . LYS A 1 84 ? -2.278 8.455 11.707 1.00 96.38 84 LYS A C 1
ATOM 668 O O . LYS A 1 84 ? -1.470 7.580 11.395 1.00 96.38 84 LYS A O 1
ATOM 673 N N . VAL A 1 85 ? -3.249 8.883 10.909 1.00 96.62 85 VAL A N 1
ATOM 674 C CA . VAL A 1 85 ? -3.452 8.424 9.532 1.00 96.62 85 VAL A CA 1
ATOM 675 C C . VA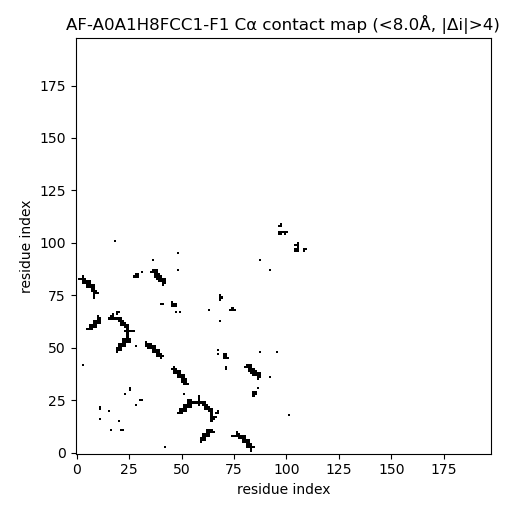L A 1 85 ? -2.930 9.506 8.597 1.00 96.62 85 VAL A C 1
ATOM 677 O O . VAL A 1 85 ? -3.348 10.655 8.698 1.00 96.62 85 VAL A O 1
ATOM 680 N N . GLU A 1 86 ? -2.012 9.156 7.703 1.00 96.19 86 GLU A N 1
ATOM 681 C CA . GLU A 1 86 ? -1.480 10.066 6.683 1.00 96.19 86 GLU A CA 1
ATOM 682 C C . GLU A 1 86 ? -1.501 9.391 5.308 1.00 96.19 86 GLU A C 1
ATOM 684 O O . GLU A 1 86 ? -1.333 8.172 5.224 1.00 96.19 86 GLU A O 1
ATOM 689 N N . PRO A 1 87 ? -1.677 10.134 4.206 1.00 96.31 87 PRO A N 1
ATOM 690 C CA . PRO A 1 87 ? -1.395 9.590 2.884 1.00 96.31 87 PRO A CA 1
ATOM 691 C C . PRO A 1 87 ? 0.099 9.262 2.763 1.00 96.31 87 PRO A C 1
ATOM 693 O O . PRO A 1 87 ? 0.950 10.041 3.192 1.00 96.31 87 PRO A O 1
ATOM 696 N N . ALA A 1 88 ? 0.428 8.113 2.172 1.00 96.44 88 ALA A N 1
ATOM 697 C CA . ALA A 1 88 ? 1.820 7.781 1.886 1.00 96.44 88 ALA A CA 1
ATOM 698 C C . ALA A 1 88 ? 2.357 8.660 0.745 1.00 96.44 88 ALA A C 1
ATOM 700 O O . ALA A 1 88 ? 1.697 8.830 -0.286 1.00 96.44 88 ALA A O 1
ATOM 701 N N . ASN A 1 89 ? 3.577 9.174 0.900 1.00 96.31 89 ASN A N 1
ATOM 702 C CA . ASN A 1 89 ? 4.238 9.929 -0.165 1.00 96.31 89 ASN A CA 1
ATOM 703 C C . ASN A 1 89 ? 4.618 9.006 -1.332 1.00 96.31 89 ASN A C 1
ATOM 705 O O . ASN A 1 89 ? 4.787 7.802 -1.152 1.00 96.31 89 ASN A O 1
ATOM 709 N N . TRP A 1 90 ? 4.825 9.560 -2.532 1.00 95.69 90 TRP A N 1
ATOM 710 C CA . TRP A 1 90 ? 5.149 8.758 -3.723 1.00 95.69 90 TRP A CA 1
ATOM 711 C C . TRP A 1 90 ? 6.382 7.857 -3.524 1.00 95.69 90 TRP A C 1
ATOM 713 O O . TRP A 1 90 ? 6.341 6.676 -3.862 1.00 95.69 90 TRP A O 1
ATOM 723 N N . PHE A 1 91 ? 7.448 8.358 -2.894 1.00 95.81 91 PHE A N 1
ATOM 724 C CA . PHE A 1 91 ? 8.632 7.548 -2.576 1.00 95.81 91 PHE A CA 1
ATOM 725 C C . PHE A 1 91 ? 8.341 6.423 -1.573 1.00 95.81 91 PHE A C 1
ATOM 727 O O . PHE A 1 91 ? 8.801 5.297 -1.758 1.00 95.81 91 PHE A O 1
ATOM 734 N N . GLU A 1 92 ? 7.554 6.707 -0.531 1.00 95.75 92 GLU A N 1
ATOM 735 C CA . GLU A 1 92 ? 7.145 5.702 0.458 1.00 95.75 92 GLU A CA 1
ATOM 736 C C . GLU A 1 92 ? 6.278 4.622 -0.197 1.00 95.75 92 GLU A C 1
ATOM 738 O O . GLU A 1 92 ? 6.483 3.436 0.053 1.00 95.75 92 GLU A O 1
ATOM 743 N N . ALA A 1 93 ? 5.373 5.021 -1.094 1.00 95.38 93 ALA A N 1
ATOM 744 C CA . ALA A 1 93 ? 4.513 4.111 -1.831 1.00 95.38 93 ALA A CA 1
ATOM 745 C C . ALA A 1 93 ? 5.306 3.183 -2.756 1.00 95.38 93 ALA A C 1
ATOM 747 O O . ALA A 1 93 ? 5.123 1.972 -2.692 1.00 95.38 93 ALA A O 1
ATOM 748 N N . ASN A 1 94 ? 6.226 3.712 -3.570 1.00 95.69 94 ASN A N 1
ATOM 749 C CA . ASN A 1 94 ? 7.057 2.874 -4.444 1.00 95.69 94 ASN A CA 1
ATOM 750 C C . ASN A 1 94 ? 7.930 1.906 -3.641 1.00 95.69 94 ASN A C 1
ATOM 752 O O . ASN A 1 94 ? 7.989 0.720 -3.961 1.00 95.69 94 ASN A O 1
ATOM 756 N N . ARG A 1 95 ? 8.562 2.384 -2.561 1.00 96.25 95 ARG A N 1
ATOM 757 C CA . ARG A 1 95 ? 9.334 1.517 -1.666 1.00 96.25 95 ARG A CA 1
ATOM 758 C C . ARG A 1 95 ? 8.458 0.417 -1.072 1.00 96.25 95 ARG A C 1
ATOM 760 O O . ARG A 1 95 ? 8.890 -0.730 -1.021 1.00 96.25 95 ARG A O 1
ATOM 767 N N . TRP A 1 96 ? 7.241 0.751 -0.646 1.00 95.94 96 TRP A N 1
ATOM 768 C CA . TRP A 1 96 ? 6.292 -0.232 -0.140 1.00 95.94 96 TRP A CA 1
ATOM 769 C C . TRP A 1 96 ? 5.970 -1.289 -1.197 1.00 95.94 96 TRP A C 1
ATOM 771 O O . TRP A 1 96 ? 6.139 -2.465 -0.907 1.00 95.94 96 TRP A O 1
ATOM 781 N N . TYR A 1 97 ? 5.624 -0.902 -2.431 1.00 95.75 97 TYR A N 1
ATOM 782 C CA . TYR A 1 97 ? 5.324 -1.852 -3.514 1.00 95.75 97 TYR A CA 1
ATOM 783 C C . TYR A 1 97 ? 6.493 -2.802 -3.819 1.00 95.75 97 TYR A C 1
ATOM 785 O O . TYR A 1 97 ? 6.278 -3.992 -4.034 1.00 95.75 97 TYR A O 1
ATOM 793 N N . LEU A 1 98 ? 7.735 -2.308 -3.801 1.00 95.75 98 LEU A N 1
ATOM 794 C CA . LEU A 1 98 ? 8.930 -3.110 -4.109 1.00 95.75 98 LEU A CA 1
ATOM 795 C C . LEU A 1 98 ? 9.358 -4.055 -2.973 1.00 95.75 98 LEU A C 1
ATOM 797 O O . LEU A 1 98 ? 9.991 -5.091 -3.224 1.00 95.75 98 LEU A O 1
ATOM 801 N N . CYS A 1 99 ? 9.030 -3.693 -1.733 1.00 94.31 99 CYS A N 1
ATOM 802 C CA . CYS A 1 99 ? 9.400 -4.420 -0.518 1.00 94.31 99 CYS A CA 1
ATOM 803 C C . CYS A 1 99 ? 8.217 -5.138 0.148 1.00 94.31 99 CYS A C 1
ATOM 805 O O . CYS A 1 99 ? 8.386 -5.671 1.244 1.00 94.31 99 CYS A O 1
ATOM 807 N N . HIS A 1 100 ? 7.029 -5.132 -0.462 1.00 94.12 100 HIS A N 1
ATOM 808 C CA . HIS A 1 100 ? 5.839 -5.703 0.155 1.00 94.12 100 HIS A CA 1
ATOM 809 C C . HIS A 1 100 ? 5.974 -7.219 0.353 1.00 94.12 100 HIS A C 1
ATOM 811 O O . HIS A 1 100 ? 6.639 -7.892 -0.431 1.00 94.12 100 HIS A O 1
ATOM 817 N N . ARG A 1 101 ? 5.339 -7.775 1.394 1.00 91.12 101 ARG A N 1
ATOM 818 C CA . ARG A 1 101 ? 5.420 -9.215 1.702 1.00 91.12 101 ARG A CA 1
ATOM 819 C C . ARG A 1 101 ? 4.530 -10.065 0.790 1.00 91.12 101 ARG A C 1
ATOM 821 O O . ARG A 1 101 ? 4.843 -11.229 0.557 1.00 91.12 101 ARG A O 1
ATOM 828 N N . ASP A 1 102 ? 3.451 -9.488 0.262 1.00 91.12 102 ASP A N 1
ATOM 829 C CA . ASP A 1 102 ? 2.512 -10.188 -0.619 1.00 91.12 102 ASP A CA 1
ATOM 830 C C . ASP A 1 102 ? 3.101 -10.377 -2.039 1.00 91.12 102 ASP A C 1
ATOM 832 O O . ASP A 1 102 ? 3.354 -9.376 -2.727 1.00 91.12 102 ASP A O 1
ATOM 836 N N . PRO A 1 103 ? 3.305 -11.629 -2.511 1.00 92.19 103 PRO A N 1
ATOM 837 C CA . PRO A 1 103 ? 3.808 -11.918 -3.857 1.00 92.19 103 PRO A CA 1
ATOM 838 C C . PRO A 1 103 ? 2.956 -11.330 -4.976 1.00 92.19 103 PRO A C 1
ATOM 840 O O . PRO A 1 103 ? 3.511 -10.923 -5.996 1.00 92.19 103 PRO A O 1
ATOM 843 N N . TYR A 1 104 ? 1.642 -11.198 -4.783 1.00 92.56 104 TYR A N 1
ATOM 844 C CA . TYR A 1 104 ? 0.766 -10.590 -5.785 1.00 92.56 104 TYR A CA 1
ATOM 845 C C . TYR A 1 104 ? 1.077 -9.107 -6.019 1.00 92.56 104 TYR A C 1
ATOM 847 O O . TYR A 1 104 ? 0.732 -8.564 -7.066 1.00 92.56 104 TYR A O 1
ATOM 855 N N . VAL A 1 105 ? 1.744 -8.455 -5.065 1.00 93.31 105 VAL A N 1
ATOM 856 C CA . VAL A 1 105 ? 2.096 -7.036 -5.130 1.00 93.31 105 VAL A CA 1
ATOM 857 C C . VAL A 1 105 ? 3.551 -6.845 -5.555 1.00 93.31 105 VAL A C 1
ATOM 859 O O . VAL A 1 105 ? 3.820 -6.071 -6.475 1.00 93.31 105 VAL A O 1
ATOM 862 N N . TRP A 1 106 ? 4.504 -7.539 -4.922 1.00 95.19 106 TRP A N 1
ATOM 863 C CA . TRP A 1 106 ? 5.922 -7.250 -5.161 1.00 95.19 106 TRP A CA 1
ATOM 864 C C . TRP A 1 106 ? 6.456 -7.840 -6.471 1.00 95.19 106 TRP A C 1
ATOM 866 O O . TRP A 1 106 ? 7.351 -7.241 -7.067 1.00 95.19 106 TRP A O 1
ATOM 876 N N . ILE A 1 107 ? 5.917 -8.964 -6.963 1.00 96.75 107 ILE A N 1
ATOM 877 C CA . ILE A 1 107 ? 6.339 -9.563 -8.243 1.00 96.75 107 ILE A CA 1
ATOM 878 C C . ILE A 1 107 ? 6.112 -8.590 -9.414 1.00 96.75 107 ILE A C 1
ATOM 880 O O . ILE A 1 107 ? 7.092 -8.246 -10.082 1.00 96.75 107 ILE A O 1
ATOM 884 N N . PRO A 1 108 ? 4.884 -8.085 -9.665 1.00 97.19 108 PRO A N 1
ATOM 885 C CA . PRO A 1 108 ? 4.663 -7.147 -10.764 1.00 97.19 108 PRO A CA 1
ATOM 886 C C . PRO A 1 108 ? 5.411 -5.823 -10.559 1.00 97.19 108 PRO A C 1
ATOM 888 O O . PRO A 1 108 ? 5.909 -5.250 -11.530 1.00 97.19 108 PRO A O 1
ATOM 891 N N . ALA A 1 109 ? 5.555 -5.354 -9.314 1.00 96.12 109 ALA A N 1
ATOM 892 C CA . ALA A 1 109 ? 6.307 -4.137 -9.012 1.00 96.12 109 ALA A CA 1
ATOM 893 C C . ALA A 1 109 ? 7.797 -4.277 -9.370 1.00 96.12 109 ALA A C 1
ATOM 895 O O . ALA A 1 109 ? 8.359 -3.406 -10.035 1.00 96.12 109 ALA A O 1
ATOM 896 N N . ARG A 1 110 ? 8.436 -5.392 -8.989 1.00 97.12 110 ARG A N 1
ATOM 897 C CA . ARG A 1 110 ? 9.841 -5.659 -9.331 1.00 97.12 110 ARG A CA 1
ATOM 898 C C . ARG A 1 110 ? 10.036 -5.896 -10.821 1.00 97.12 110 ARG A C 1
ATOM 900 O O . ARG A 1 110 ? 11.000 -5.381 -11.378 1.00 97.12 110 ARG A O 1
ATOM 907 N N . LEU A 1 111 ? 9.116 -6.606 -11.475 1.00 97.94 111 LEU A N 1
ATOM 908 C CA . LEU A 1 111 ? 9.163 -6.797 -12.925 1.00 97.94 111 LEU A CA 1
ATOM 909 C C . LEU A 1 111 ? 9.094 -5.454 -13.664 1.00 97.94 111 LEU A C 1
ATOM 911 O O . LEU A 1 111 ? 9.883 -5.205 -14.576 1.00 97.94 111 LEU A O 1
ATOM 915 N N . SER A 1 112 ? 8.209 -4.560 -13.219 1.00 97.00 112 SER A N 1
ATOM 916 C CA . SER A 1 112 ? 8.095 -3.204 -13.767 1.00 97.00 112 SER A CA 1
ATOM 917 C C . SER A 1 112 ? 9.373 -2.394 -13.536 1.00 97.00 112 SER A C 1
ATOM 919 O O . SER A 1 112 ? 9.842 -1.720 -14.449 1.00 97.00 112 SER A O 1
ATOM 921 N N . ALA A 1 113 ? 9.979 -2.500 -12.350 1.00 96.44 113 ALA A N 1
ATOM 922 C CA . ALA A 1 113 ? 11.225 -1.807 -12.025 1.00 96.44 113 ALA A CA 1
ATOM 923 C C . ALA A 1 113 ? 12.411 -2.287 -12.880 1.00 96.44 113 ALA A C 1
ATOM 925 O O . ALA A 1 113 ? 13.157 -1.46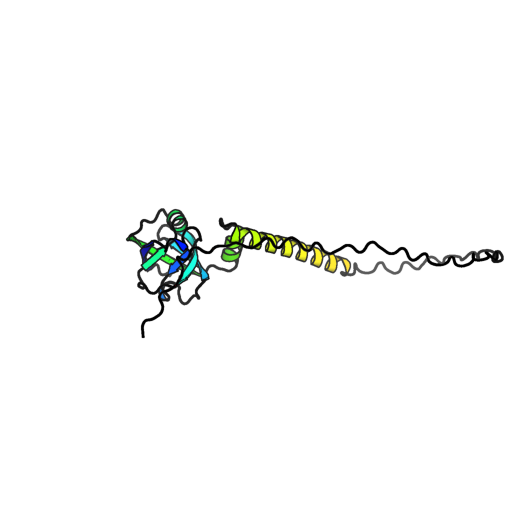0 -13.399 1.00 96.44 113 ALA A O 1
ATOM 926 N N . ILE A 1 114 ? 12.559 -3.603 -13.077 1.00 97.81 114 ILE A N 1
ATOM 927 C CA . ILE A 1 114 ? 13.589 -4.180 -13.957 1.00 97.81 114 ILE A CA 1
ATOM 928 C C . ILE A 1 114 ? 13.366 -3.726 -15.404 1.00 97.81 114 ILE A C 1
ATOM 930 O O . ILE A 1 114 ? 14.307 -3.289 -16.061 1.00 97.81 114 ILE A O 1
ATOM 934 N N . SER A 1 115 ? 12.122 -3.773 -15.886 1.00 98.25 115 SER A N 1
ATOM 935 C CA . SER A 1 115 ? 11.778 -3.350 -17.251 1.00 98.25 115 SER A CA 1
ATOM 936 C C . SER A 1 115 ? 12.100 -1.872 -17.485 1.00 98.25 115 SER A C 1
ATOM 938 O O . SER A 1 115 ? 12.709 -1.522 -18.493 1.00 98.25 115 SER A O 1
ATOM 940 N N . LEU A 1 116 ? 11.752 -1.007 -16.527 1.00 97.88 116 LEU A N 1
ATOM 941 C CA . LEU A 1 116 ? 12.085 0.415 -16.570 1.00 97.88 116 LEU A CA 1
ATOM 942 C C . LEU A 1 116 ? 13.603 0.631 -16.581 1.00 97.88 116 LEU A C 1
ATOM 944 O O . LEU A 1 116 ? 14.098 1.435 -17.364 1.00 97.88 116 LEU A O 1
ATOM 948 N N . PHE A 1 117 ? 14.343 -0.104 -15.748 1.00 98.12 117 PHE A N 1
ATOM 949 C CA . PHE A 1 117 ? 15.800 -0.013 -15.678 1.00 98.12 117 PHE A CA 1
ATOM 950 C C . PHE A 1 117 ? 16.470 -0.400 -17.003 1.00 98.12 117 PHE A C 1
ATOM 952 O O . PHE A 1 117 ? 17.303 0.350 -17.510 1.00 98.12 117 PHE A O 1
ATOM 959 N N . VAL A 1 118 ? 16.058 -1.517 -17.611 1.00 98.62 118 VAL A N 1
ATOM 960 C CA . VAL A 1 118 ? 16.546 -1.941 -18.934 1.00 98.62 118 VAL A CA 1
ATOM 961 C C . VAL A 1 118 ? 16.186 -0.910 -20.008 1.00 98.62 118 VAL A C 1
ATOM 963 O O . VAL A 1 118 ? 17.031 -0.572 -20.835 1.00 98.62 118 VAL A O 1
ATOM 966 N N . GLY A 1 119 ? 14.969 -0.357 -19.969 1.00 98.44 119 GLY A N 1
ATOM 967 C CA . GLY A 1 119 ? 14.540 0.702 -20.884 1.00 98.44 119 GLY A CA 1
ATOM 968 C C . GLY A 1 119 ? 15.385 1.974 -20.766 1.00 98.44 119 GLY A C 1
ATOM 969 O O . GLY A 1 119 ? 15.782 2.538 -21.783 1.00 98.44 119 GLY A O 1
ATOM 970 N N . ILE A 1 120 ? 15.724 2.394 -19.543 1.00 98.56 120 ILE A N 1
ATOM 971 C CA . ILE A 1 120 ? 16.611 3.540 -19.294 1.00 98.56 120 ILE A CA 1
ATOM 972 C C . ILE A 1 120 ? 18.015 3.263 -19.841 1.00 98.56 120 ILE A C 1
ATOM 974 O O . ILE A 1 120 ? 18.577 4.130 -20.502 1.00 98.56 120 ILE A O 1
ATOM 978 N N . ILE A 1 121 ? 18.572 2.065 -19.629 1.00 98.50 121 ILE A N 1
ATOM 979 C CA . ILE A 1 121 ? 19.878 1.691 -20.197 1.00 98.50 121 ILE A CA 1
ATOM 980 C C . ILE A 1 121 ? 19.840 1.749 -21.726 1.00 98.50 121 ILE A C 1
ATOM 982 O O . ILE A 1 121 ? 20.715 2.361 -22.332 1.00 98.50 121 ILE A O 1
ATOM 986 N N . GLY A 1 122 ? 18.819 1.156 -22.351 1.00 98.25 122 GLY A N 1
ATOM 987 C CA . GLY A 1 122 ? 18.655 1.192 -23.804 1.00 98.25 122 GLY A CA 1
ATOM 988 C C . GLY A 1 122 ? 18.545 2.620 -24.341 1.00 98.25 122 GLY A C 1
ATOM 989 O O . GLY A 1 122 ? 19.195 2.958 -25.328 1.00 98.25 122 GLY A O 1
ATOM 990 N N . LEU A 1 123 ? 17.794 3.482 -23.649 1.00 98.31 123 LEU A N 1
ATOM 991 C CA . LEU A 1 123 ? 17.672 4.896 -23.996 1.00 98.31 123 LEU A CA 1
ATOM 992 C C . LEU A 1 123 ? 19.013 5.629 -23.876 1.00 98.31 123 LEU A C 1
ATOM 994 O O . LEU A 1 123 ? 19.376 6.376 -24.779 1.00 98.31 123 LEU A O 1
ATOM 998 N N . LEU A 1 124 ? 19.767 5.404 -22.798 1.00 97.12 124 LEU A N 1
ATOM 999 C CA . LEU A 1 124 ? 21.083 6.016 -22.603 1.00 97.12 124 LEU A CA 1
ATOM 1000 C C . LEU A 1 124 ? 22.087 5.564 -23.667 1.00 97.12 124 LEU A C 1
ATOM 1002 O O . LEU A 1 124 ? 22.827 6.397 -24.178 1.00 97.12 124 LEU A O 1
ATOM 1006 N N . LEU A 1 125 ? 22.087 4.280 -24.039 1.00 96.56 125 LEU A N 1
ATOM 1007 C CA . LEU A 1 125 ? 22.934 3.757 -25.116 1.00 96.56 125 LEU A CA 1
ATOM 1008 C C . LEU A 1 125 ? 22.560 4.354 -26.477 1.00 96.56 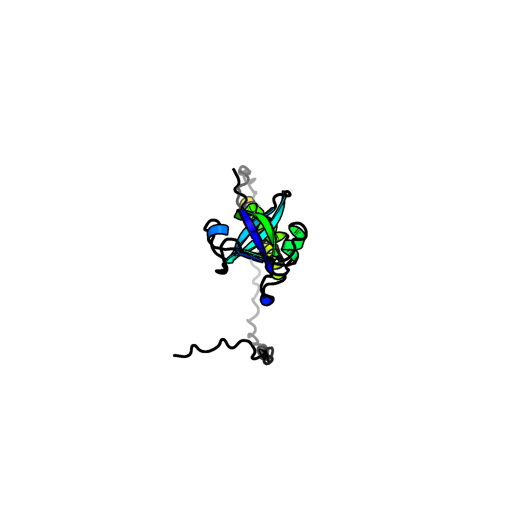125 LEU A C 1
ATOM 1010 O O . LEU A 1 125 ? 23.447 4.715 -27.248 1.00 96.56 125 LEU A O 1
ATOM 1014 N N . ALA A 1 126 ? 21.265 4.507 -26.763 1.00 95.81 126 ALA A N 1
ATOM 1015 C CA . ALA A 1 126 ? 20.799 5.156 -27.985 1.00 95.81 126 ALA A CA 1
ATOM 1016 C C . ALA A 1 126 ? 21.207 6.636 -28.028 1.00 95.81 126 ALA 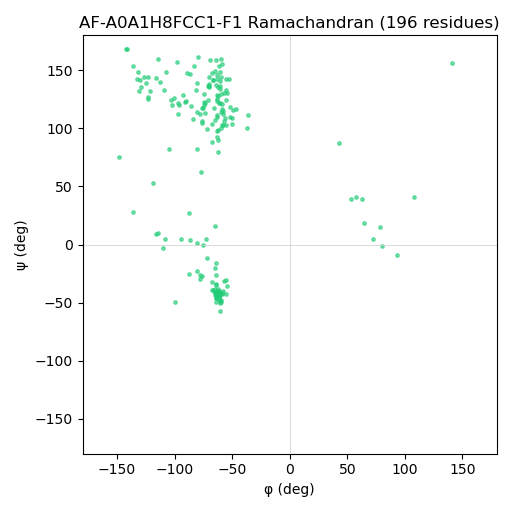A C 1
ATOM 1018 O O . ALA A 1 126 ? 21.748 7.095 -29.031 1.00 95.81 126 ALA A O 1
ATOM 1019 N N . VAL A 1 127 ? 21.018 7.370 -26.925 1.00 95.69 127 VAL A N 1
ATOM 1020 C CA . VAL A 1 127 ? 21.458 8.768 -26.808 1.00 95.69 127 VAL A CA 1
ATOM 1021 C C . VAL A 1 127 ? 22.971 8.867 -26.959 1.00 95.69 127 VAL A C 1
ATOM 1023 O O . VAL A 1 127 ? 23.429 9.720 -27.704 1.00 95.69 127 VAL A O 1
ATOM 1026 N N . TYR A 1 128 ? 23.744 7.982 -26.328 1.00 93.94 128 TYR A N 1
ATOM 1027 C CA . TYR A 1 128 ? 25.202 7.940 -26.461 1.00 93.94 128 TYR A CA 1
ATOM 1028 C C . TYR A 1 128 ? 25.653 7.658 -27.900 1.00 93.94 128 TYR A C 1
ATOM 1030 O O . TYR A 1 128 ? 26.584 8.292 -28.380 1.00 93.94 128 TYR A O 1
ATOM 1038 N N . SER A 1 129 ? 24.971 6.755 -28.610 1.00 92.31 129 SER A N 1
ATOM 1039 C CA . SER A 1 129 ? 25.273 6.443 -30.011 1.00 92.31 129 SER A CA 1
ATOM 1040 C C . SER A 1 129 ? 24.968 7.599 -30.963 1.00 92.31 129 SER A C 1
ATOM 1042 O O . SER A 1 129 ? 25.623 7.715 -31.996 1.00 92.31 129 SER A O 1
ATOM 1044 N N . ILE A 1 130 ? 23.945 8.400 -30.660 1.00 91.06 130 ILE A N 1
ATOM 1045 C CA . ILE A 1 130 ? 23.552 9.557 -31.473 1.00 91.06 130 ILE A CA 1
ATOM 1046 C C . ILE A 1 130 ? 24.336 10.800 -31.057 1.00 91.06 130 ILE A C 1
ATOM 1048 O O . ILE A 1 130 ? 24.499 11.693 -31.884 1.00 91.06 130 ILE A O 1
ATOM 1052 N N . TRP A 1 131 ? 24.816 10.870 -29.808 1.00 84.50 131 TRP A N 1
ATOM 1053 C CA . TRP A 1 131 ? 25.613 11.983 -29.311 1.00 84.50 131 TRP A CA 1
ATOM 1054 C C . TRP A 1 131 ? 26.832 12.110 -30.219 1.00 84.50 131 TRP A C 1
ATOM 1056 O O . TRP A 1 131 ? 27.712 11.244 -30.175 1.00 84.50 131 TRP A O 1
ATOM 1066 N N . PRO A 1 132 ? 26.879 13.136 -31.088 1.00 71.56 132 PRO A N 1
ATOM 1067 C CA . PRO A 1 132 ? 27.967 13.270 -32.025 1.00 71.56 132 PRO A CA 1
ATOM 1068 C C . PRO A 1 132 ? 29.197 13.511 -31.163 1.00 71.56 132 PRO A C 1
ATOM 1070 O O . PRO A 1 132 ? 29.345 14.562 -30.538 1.00 71.56 132 PRO A O 1
ATOM 1073 N N . SER A 1 133 ? 30.054 12.495 -31.072 1.00 64.31 133 SER A N 1
ATOM 1074 C CA . SER A 1 133 ? 31.432 12.699 -30.665 1.00 64.31 133 SER A CA 1
ATOM 1075 C C . SER A 1 133 ? 31.965 13.675 -31.690 1.00 64.31 133 SER A C 1
ATOM 1077 O O . SER A 1 133 ? 32.119 13.326 -32.857 1.00 64.31 133 SER A O 1
ATOM 1079 N N . SER A 1 134 ? 32.067 14.928 -31.273 1.00 59.53 134 SER A N 1
ATOM 1080 C CA . SER A 1 134 ? 32.524 16.054 -32.055 1.00 59.53 134 SER A CA 1
ATOM 1081 C C . SER A 1 134 ? 33.646 15.611 -32.987 1.00 59.53 134 SER A C 1
ATOM 1083 O O . SER A 1 134 ? 34.720 15.253 -32.519 1.00 59.53 134 SER A O 1
ATOM 1085 N N . VAL A 1 135 ? 33.344 15.610 -34.287 1.00 60.41 135 VAL A N 1
ATOM 1086 C CA . VAL A 1 135 ? 34.263 15.945 -35.372 1.00 60.41 135 VAL A CA 1
ATOM 1087 C C . VAL A 1 135 ? 35.653 15.330 -35.185 1.00 60.41 135 VAL A C 1
ATOM 1089 O O . VAL A 1 135 ? 36.570 15.986 -34.693 1.00 60.41 135 VAL A O 1
ATOM 1092 N N . ALA A 1 136 ? 35.851 14.097 -35.662 1.00 58.75 136 ALA A N 1
ATOM 1093 C CA . ALA A 1 136 ? 37.149 13.833 -36.267 1.00 58.75 136 ALA A CA 1
ATOM 1094 C C . ALA A 1 136 ? 37.264 14.871 -37.399 1.00 58.75 136 ALA A C 1
ATOM 1096 O O . ALA A 1 136 ? 36.401 14.855 -38.281 1.00 58.75 136 ALA A O 1
ATOM 1097 N N . PRO A 1 137 ? 38.204 15.837 -37.343 1.00 60.31 137 PRO A N 1
ATOM 1098 C CA . PRO A 1 137 ? 38.417 16.718 -38.479 1.00 60.31 137 PRO A CA 1
ATOM 1099 C C . PRO A 1 137 ? 38.671 15.801 -39.663 1.00 60.31 137 PRO A C 1
ATOM 1101 O O . PRO A 1 137 ? 39.462 14.866 -39.508 1.00 60.31 137 PRO A O 1
ATOM 1104 N N . ASP A 1 138 ? 37.962 16.036 -40.771 1.00 62.09 138 ASP A N 1
ATOM 1105 C CA . ASP A 1 138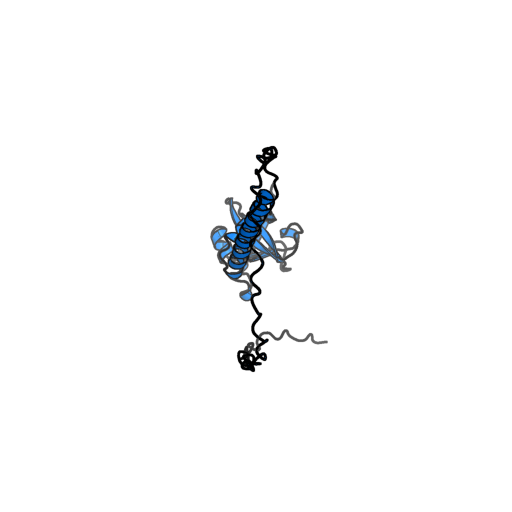 ? 38.228 15.412 -42.063 1.00 62.09 138 ASP A CA 1
ATOM 1106 C C . ASP A 1 138 ? 39.743 15.295 -42.209 1.00 62.09 138 ASP A C 1
ATOM 1108 O O . ASP A 1 138 ? 40.438 16.282 -42.462 1.00 62.09 138 ASP A O 1
ATOM 1112 N N . GLN A 1 139 ? 40.288 14.103 -41.953 1.00 66.94 139 GLN A N 1
ATOM 1113 C CA . GLN A 1 139 ? 41.654 13.839 -42.342 1.00 66.94 139 GLN A CA 1
ATOM 1114 C C . GLN A 1 139 ? 41.569 13.894 -43.860 1.00 66.94 139 GLN A C 1
ATOM 1116 O O . GLN A 1 139 ? 40.777 13.127 -44.422 1.00 66.94 139 GLN A O 1
ATOM 1121 N N . PRO A 1 140 ? 42.276 14.831 -44.520 1.00 70.50 140 PRO A N 1
ATOM 1122 C CA . PRO A 1 140 ? 42.263 14.900 -45.966 1.00 70.50 140 PRO A CA 1
ATOM 1123 C C . PRO A 1 140 ? 42.600 13.500 -46.448 1.00 70.50 140 PRO A C 1
ATOM 1125 O O . PRO A 1 140 ? 43.639 12.953 -46.072 1.00 70.50 140 PRO A O 1
ATOM 1128 N N . ILE A 1 141 ? 41.660 12.897 -47.177 1.00 70.19 141 ILE A N 1
ATOM 1129 C CA . ILE A 1 141 ? 41.817 11.555 -47.723 1.00 70.19 141 ILE A CA 1
ATOM 1130 C C . ILE A 1 141 ? 43.183 11.576 -48.415 1.00 70.19 141 ILE A C 1
ATOM 1132 O O . ILE A 1 141 ? 43.352 12.391 -49.331 1.00 70.19 141 ILE A O 1
ATOM 1136 N N . PRO A 1 142 ? 44.185 10.794 -47.962 1.00 69.38 142 PRO A N 1
ATOM 1137 C CA . PRO A 1 142 ? 45.459 10.753 -48.655 1.00 69.38 142 PRO A CA 1
ATOM 1138 C C . PRO A 1 142 ? 45.116 10.368 -50.082 1.00 69.38 142 PRO A C 1
ATOM 1140 O O . PRO A 1 142 ? 44.395 9.389 -50.278 1.00 69.38 142 PRO A O 1
ATOM 1143 N N . ALA A 1 143 ? 45.528 11.195 -51.045 1.00 68.75 143 ALA A N 1
ATOM 1144 C CA . ALA A 1 143 ? 45.255 10.960 -52.449 1.00 68.75 143 ALA A CA 1
ATOM 1145 C C . ALA A 1 143 ? 45.665 9.519 -52.754 1.00 68.75 143 ALA A C 1
ATOM 1147 O O . ALA A 1 143 ? 46.851 9.190 -52.782 1.00 68.75 143 ALA A O 1
ATOM 1148 N N . VAL A 1 144 ? 44.670 8.640 -52.878 1.00 68.94 144 VAL A N 1
ATOM 1149 C CA . VAL A 1 144 ? 44.897 7.268 -53.290 1.00 68.94 144 VAL A CA 1
ATOM 1150 C C . VAL A 1 144 ? 45.337 7.416 -54.728 1.00 68.94 144 VAL A C 1
ATOM 1152 O O . VAL A 1 144 ? 44.534 7.740 -55.603 1.00 68.94 144 VAL A O 1
ATOM 1155 N N . GLU A 1 145 ? 46.638 7.277 -54.955 1.00 71.81 145 GLU A N 1
ATOM 1156 C CA . GLU A 1 145 ? 47.190 7.152 -56.288 1.00 71.81 145 GLU A CA 1
ATOM 1157 C C . GLU A 1 145 ? 46.606 5.863 -56.865 1.00 71.81 145 GLU A C 1
ATOM 1159 O O . GLU A 1 145 ? 47.081 4.755 -56.608 1.00 71.81 145 GLU A O 1
ATOM 1164 N N . PHE A 1 146 ? 45.484 6.013 -57.570 1.00 64.19 146 PHE A N 1
ATOM 1165 C CA . PHE A 1 146 ? 44.854 4.952 -58.330 1.00 64.19 146 PHE A CA 1
ATOM 1166 C C . PHE A 1 146 ? 45.845 4.536 -59.412 1.00 64.19 146 PHE A C 1
ATOM 1168 O O . PHE A 1 146 ? 45.838 5.055 -60.528 1.00 64.19 146 PHE A O 1
ATOM 1175 N N . LYS A 1 147 ? 46.704 3.564 -59.094 1.00 66.12 147 LYS A N 1
ATOM 1176 C CA . LYS A 1 147 ? 47.294 2.717 -60.123 1.00 66.12 147 LYS A CA 1
ATOM 1177 C C . LYS A 1 147 ? 46.125 2.053 -60.827 1.00 66.12 147 LYS A C 1
ATOM 1179 O O . LYS A 1 147 ? 45.512 1.148 -60.264 1.00 66.12 147 LYS A O 1
ATOM 1184 N N . GLN A 1 148 ? 45.795 2.557 -62.017 1.00 66.81 148 GLN A N 1
ATOM 1185 C CA . GLN A 1 148 ? 44.803 1.951 -62.893 1.00 66.81 148 GLN A CA 1
ATOM 1186 C C . GLN A 1 148 ? 45.085 0.447 -62.958 1.00 66.81 148 GLN A C 1
ATOM 1188 O O . GLN A 1 148 ? 46.171 0.049 -63.398 1.00 66.81 148 GLN A O 1
ATOM 1193 N N . PRO A 1 149 ? 44.155 -0.399 -62.485 1.00 60.00 149 PRO A N 1
ATOM 1194 C CA . PRO A 1 149 ? 44.240 -1.821 -62.725 1.00 60.00 149 PRO A CA 1
ATOM 1195 C C . PRO A 1 149 ? 44.254 -2.000 -64.236 1.00 60.00 149 PRO A C 1
ATOM 1197 O O . PRO A 1 149 ? 43.355 -1.533 -64.932 1.00 60.00 149 PRO A O 1
ATOM 1200 N N . LYS A 1 150 ? 45.320 -2.620 -64.738 1.00 62.53 150 LYS A N 1
ATOM 1201 C CA . LYS A 1 150 ? 45.445 -3.024 -66.133 1.00 62.53 150 LYS A CA 1
ATOM 1202 C C . LYS A 1 150 ? 44.196 -3.829 -66.484 1.00 62.53 150 LYS A C 1
ATOM 1204 O O . LYS A 1 150 ? 44.016 -4.924 -65.950 1.00 62.53 150 LYS A O 1
ATOM 1209 N N . GLU A 1 151 ? 43.333 -3.245 -67.313 1.00 55.16 151 GLU A N 1
ATOM 1210 C CA . GLU A 1 151 ? 42.113 -3.874 -67.808 1.00 55.16 151 GLU A CA 1
ATOM 1211 C C . GLU A 1 151 ? 42.477 -5.252 -68.352 1.00 55.16 151 GLU A C 1
ATOM 1213 O O . GLU A 1 151 ? 43.180 -5.392 -69.354 1.00 55.16 151 GLU A O 1
ATOM 1218 N N . THR A 1 152 ? 42.065 -6.283 -67.621 1.00 64.56 152 THR A N 1
ATOM 1219 C CA . THR A 1 152 ? 42.093 -7.647 -68.128 1.00 64.56 152 THR A CA 1
ATOM 1220 C C . THR A 1 152 ? 40.708 -7.876 -68.726 1.00 64.56 152 THR A C 1
ATOM 1222 O O . THR A 1 152 ? 39.725 -7.544 -68.055 1.00 64.56 152 THR A O 1
ATOM 1225 N N . PRO A 1 153 ? 40.609 -8.352 -69.979 1.00 68.88 153 PRO A N 1
ATOM 1226 C CA . PRO A 1 153 ? 39.332 -8.541 -70.651 1.00 68.88 153 PRO A CA 1
ATOM 1227 C C . PRO A 1 153 ? 38.380 -9.379 -69.793 1.00 68.88 153 PRO A C 1
ATOM 1229 O O . PRO A 1 153 ? 38.836 -10.317 -69.134 1.00 68.88 153 PRO A O 1
ATOM 1232 N N . PRO A 1 154 ? 37.077 -9.058 -69.783 1.00 60.16 154 PRO A N 1
ATOM 1233 C CA . PRO A 1 154 ? 36.099 -9.822 -69.032 1.00 60.16 154 PRO A CA 1
ATOM 1234 C C . PRO A 1 154 ? 36.040 -11.240 -69.599 1.00 60.16 154 PRO A C 1
ATOM 1236 O O . PRO A 1 154 ? 35.582 -11.452 -70.725 1.00 60.16 154 PRO A O 1
ATOM 1239 N N . ASP A 1 155 ? 36.502 -12.210 -68.812 1.00 60.44 155 ASP A N 1
ATOM 1240 C CA . ASP A 1 155 ? 36.195 -13.609 -69.065 1.00 60.44 155 ASP A CA 1
ATOM 1241 C C . ASP A 1 155 ? 34.675 -13.750 -69.038 1.00 60.44 155 ASP A C 1
ATOM 1243 O O . ASP A 1 155 ? 34.002 -13.471 -68.040 1.00 60.44 155 ASP A O 1
ATOM 1247 N N . THR A 1 156 ? 34.139 -14.131 -70.191 1.00 58.75 156 THR A N 1
ATOM 1248 C CA . THR A 1 156 ? 32.725 -14.413 -70.396 1.00 58.75 156 THR A CA 1
ATOM 1249 C C . THR A 1 156 ? 32.399 -15.670 -69.598 1.00 58.75 156 THR A C 1
ATOM 1251 O O . THR A 1 156 ? 32.517 -16.784 -70.100 1.00 58.75 156 THR A O 1
ATOM 1254 N N . GLN A 1 157 ? 32.036 -15.511 -68.325 1.00 60.41 157 GLN A N 1
ATOM 1255 C CA . GLN A 1 157 ? 31.439 -16.601 -67.567 1.00 60.41 157 GLN A CA 1
ATOM 1256 C C . GLN A 1 157 ? 29.988 -16.762 -68.013 1.00 60.41 157 GLN A C 1
ATOM 1258 O O . GLN A 1 157 ? 29.108 -15.962 -67.696 1.00 60.41 157 GLN A O 1
ATOM 1263 N N . GLU A 1 158 ? 29.779 -17.813 -68.795 1.00 60.06 158 GLU A N 1
ATOM 1264 C CA . GLU A 1 158 ? 28.484 -18.341 -69.189 1.00 60.06 158 GLU A CA 1
ATOM 1265 C C . GLU A 1 158 ? 27.691 -18.705 -67.922 1.00 60.06 158 GLU A C 1
ATOM 1267 O O . GLU A 1 158 ? 28.075 -19.585 -67.148 1.00 60.06 158 GLU A O 1
ATOM 1272 N N . LEU A 1 159 ? 26.606 -17.971 -67.662 1.00 69.62 159 LEU A N 1
ATOM 1273 C CA . LEU A 1 159 ? 25.694 -18.262 -66.559 1.00 69.62 159 LEU A CA 1
ATOM 1274 C C . LEU A 1 159 ? 25.040 -19.633 -66.797 1.00 69.62 159 LEU A C 1
ATOM 1276 O O . LEU A 1 159 ? 24.462 -19.843 -67.867 1.00 69.62 159 LEU A O 1
ATOM 1280 N N . PRO A 1 160 ? 25.071 -20.560 -65.822 1.00 75.44 160 PRO A N 1
ATOM 1281 C CA . PRO A 1 160 ? 24.367 -21.822 -65.960 1.00 75.44 160 PRO A CA 1
ATOM 1282 C C . PRO A 1 160 ? 22.852 -21.582 -66.063 1.00 75.44 160 PRO A C 1
ATOM 1284 O O . PRO A 1 160 ? 22.319 -20.666 -65.425 1.00 75.44 160 PRO A O 1
ATOM 1287 N N . PRO A 1 161 ? 22.139 -22.408 -66.849 1.00 76.56 161 PRO A N 1
ATOM 1288 C CA . PRO A 1 161 ? 20.710 -22.252 -67.061 1.00 76.56 161 PRO A CA 1
ATOM 1289 C C . PRO A 1 161 ? 19.931 -22.354 -65.737 1.00 76.56 161 PRO A C 1
ATOM 1291 O O . PRO A 1 161 ? 20.294 -23.149 -64.861 1.00 76.56 161 PRO A O 1
ATOM 1294 N N . PRO A 1 162 ? 18.847 -21.571 -65.580 1.00 68.56 162 PRO A N 1
ATOM 1295 C CA . PRO A 1 162 ? 18.059 -21.540 -64.356 1.00 68.56 162 PRO A CA 1
ATOM 1296 C C . PRO A 1 162 ? 17.456 -22.919 -64.074 1.00 68.56 162 PRO A C 1
ATOM 1298 O O . PRO A 1 162 ? 16.708 -23.467 -64.885 1.00 68.56 162 PRO A O 1
ATOM 1301 N N . GLN A 1 163 ? 17.774 -23.483 -62.908 1.00 75.12 163 GLN A N 1
ATOM 1302 C CA . GLN A 1 163 ? 17.144 -24.717 -62.453 1.00 75.12 163 GLN A CA 1
ATOM 1303 C C . GLN A 1 163 ? 15.673 -24.450 -62.089 1.00 75.12 163 GLN A C 1
ATOM 1305 O O . GLN A 1 163 ? 15.381 -23.449 -61.426 1.00 75.12 163 GLN A O 1
ATOM 1310 N N . PRO A 1 164 ? 14.734 -25.329 -62.484 1.00 68.38 164 PRO A N 1
ATOM 1311 C CA . PRO A 1 164 ? 13.334 -25.189 -62.116 1.00 68.38 164 PRO A CA 1
ATOM 1312 C C . PRO A 1 164 ? 13.185 -25.290 -60.596 1.00 68.38 164 PRO A C 1
ATOM 1314 O O . PRO A 1 164 ? 13.626 -26.257 -59.970 1.00 68.38 164 PRO A O 1
ATOM 1317 N N . ALA A 1 165 ? 12.559 -24.271 -60.009 1.00 63.28 165 ALA A N 1
ATOM 1318 C CA . ALA A 1 165 ? 12.277 -24.194 -58.587 1.00 63.28 165 ALA A CA 1
ATOM 1319 C C . ALA A 1 165 ? 11.470 -25.423 -58.141 1.00 63.28 165 ALA A C 1
ATOM 1321 O O . ALA A 1 165 ? 10.288 -25.560 -58.460 1.00 63.28 165 ALA A O 1
ATOM 1322 N N . GLN A 1 166 ? 12.104 -26.322 -57.385 1.00 65.44 166 GLN A N 1
ATOM 1323 C CA . GLN A 1 166 ? 11.379 -27.386 -56.708 1.00 65.44 166 GLN A CA 1
ATOM 1324 C C . GLN A 1 166 ? 10.587 -26.774 -55.550 1.00 65.44 166 GLN A C 1
ATOM 1326 O O . GLN A 1 166 ? 11.128 -26.510 -54.476 1.00 65.44 166 GLN A O 1
ATOM 1331 N N . MET A 1 167 ? 9.290 -26.549 -55.774 1.00 52.00 167 MET A N 1
ATOM 1332 C CA . MET A 1 167 ? 8.323 -26.343 -54.700 1.00 52.00 167 MET A CA 1
ATOM 1333 C C . MET A 1 167 ? 8.323 -27.589 -53.812 1.00 52.00 167 MET A C 1
ATOM 1335 O O . MET A 1 167 ? 7.708 -28.601 -54.141 1.00 52.00 167 MET A O 1
ATOM 1339 N N . ARG A 1 168 ? 9.012 -27.522 -52.670 1.00 62.12 168 ARG A N 1
ATOM 1340 C CA . ARG A 1 168 ? 8.738 -28.446 -51.570 1.00 62.12 168 ARG A CA 1
ATOM 1341 C C . ARG A 1 168 ? 7.423 -28.013 -50.919 1.00 62.12 168 ARG A C 1
ATOM 1343 O O . ARG A 1 168 ? 7.372 -26.893 -50.410 1.00 62.12 168 ARG A O 1
ATOM 1350 N N . PRO A 1 169 ? 6.381 -28.860 -50.885 1.00 62.12 169 PRO A N 1
ATOM 1351 C CA . PRO A 1 169 ? 5.268 -28.632 -49.981 1.00 62.12 169 PRO A CA 1
ATOM 1352 C C . PRO A 1 169 ? 5.817 -28.726 -48.554 1.00 62.12 169 PRO A C 1
ATOM 1354 O O . PRO A 1 169 ? 6.250 -29.788 -48.105 1.00 62.12 169 PRO A O 1
ATOM 1357 N N . GLY A 1 170 ? 5.881 -27.587 -47.866 1.00 68.38 170 GLY A N 1
ATOM 1358 C CA . GLY A 1 170 ? 6.168 -27.565 -46.438 1.00 68.38 170 GLY A CA 1
ATOM 1359 C C . GLY A 1 170 ? 5.079 -28.350 -45.699 1.00 68.38 170 GLY A C 1
ATOM 1360 O O . GLY A 1 170 ? 3.911 -28.266 -46.090 1.00 68.38 170 GLY A O 1
ATOM 1361 N N . PRO A 1 171 ? 5.423 -29.136 -44.666 1.00 68.69 171 PRO A N 1
ATOM 1362 C CA . PRO A 1 171 ? 4.420 -29.821 -43.873 1.00 68.69 171 PRO A CA 1
ATOM 1363 C C . PRO A 1 171 ? 3.514 -28.769 -43.238 1.00 68.69 171 PRO A C 1
ATOM 1365 O O . PRO A 1 171 ? 3.981 -27.888 -42.513 1.00 68.69 171 PRO A O 1
ATOM 1368 N N . TRP A 1 172 ? 2.220 -28.862 -43.533 1.00 64.06 172 TRP A N 1
ATOM 1369 C CA . TRP A 1 172 ? 1.184 -28.172 -42.783 1.00 64.06 172 TRP A CA 1
ATOM 1370 C C . TRP A 1 172 ? 1.337 -28.563 -41.311 1.00 64.06 172 TRP A C 1
ATOM 1372 O O . TRP A 1 172 ? 0.997 -29.675 -40.917 1.00 64.06 172 TRP A O 1
ATOM 1382 N N . GLN A 1 173 ? 1.914 -27.667 -40.510 1.00 61.38 173 GLN A N 1
ATOM 1383 C CA . GLN A 1 173 ? 1.880 -27.790 -39.061 1.00 61.38 173 GLN A CA 1
ATOM 1384 C C . GLN A 1 173 ? 0.484 -27.370 -38.618 1.00 61.38 173 GLN A C 1
ATOM 1386 O O . GLN A 1 173 ? 0.127 -26.192 -38.667 1.00 61.38 173 GLN A O 1
ATOM 1391 N N . GLU A 1 174 ? -0.321 -28.358 -38.238 1.00 60.88 174 GLU A N 1
ATOM 1392 C CA . GLU A 1 174 ? -1.586 -28.119 -37.559 1.00 60.88 174 GLU A CA 1
ATOM 1393 C C . GLU A 1 174 ? -1.332 -27.276 -36.297 1.00 60.88 174 GLU A C 1
ATOM 1395 O O . GLU A 1 174 ? -0.416 -27.581 -35.524 1.00 60.88 174 GLU A O 1
ATOM 1400 N N . PRO A 1 175 ? -2.120 -26.216 -36.052 1.00 64.50 175 PRO A N 1
ATOM 1401 C CA . PRO A 1 175 ? -2.041 -25.497 -34.794 1.00 64.50 175 PRO A CA 1
ATOM 1402 C C . PRO A 1 175 ? -2.420 -26.455 -33.652 1.00 64.50 175 PRO A C 1
ATOM 1404 O O . PRO A 1 175 ? -3.412 -27.181 -33.775 1.00 64.50 175 PRO A O 1
ATOM 1407 N N . PRO A 1 176 ? -1.680 -26.470 -32.526 1.00 59.00 176 PRO A N 1
ATOM 1408 C CA . PRO A 1 176 ? -2.007 -27.313 -31.384 1.00 59.00 176 PRO A CA 1
ATOM 1409 C C . PRO A 1 176 ? -3.370 -26.903 -30.813 1.00 59.00 176 PRO A C 1
ATOM 1411 O O . PRO A 1 176 ? -3.502 -25.962 -30.036 1.00 59.00 176 PRO A O 1
ATOM 1414 N N . SER A 1 177 ? -4.408 -27.634 -31.206 1.00 61.56 177 SER A N 1
ATOM 1415 C CA . SER A 1 177 ? -5.808 -27.383 -30.865 1.00 61.56 177 SER A CA 1
ATOM 1416 C C . SER A 1 177 ? -6.233 -28.031 -29.541 1.00 61.56 177 SER A C 1
ATOM 1418 O O . SER A 1 177 ? -7.408 -28.337 -29.354 1.00 61.56 177 SER A O 1
ATOM 1420 N N . ARG A 1 178 ? -5.313 -28.253 -28.588 1.00 55.12 178 ARG A N 1
ATOM 1421 C CA . ARG A 1 178 ? -5.642 -28.863 -27.283 1.00 55.12 178 ARG A CA 1
ATOM 1422 C C . ARG A 1 178 ? -4.767 -28.368 -26.129 1.00 55.12 178 ARG A C 1
ATOM 1424 O O . ARG A 1 178 ? -3.932 -29.105 -25.623 1.00 55.12 178 ARG A O 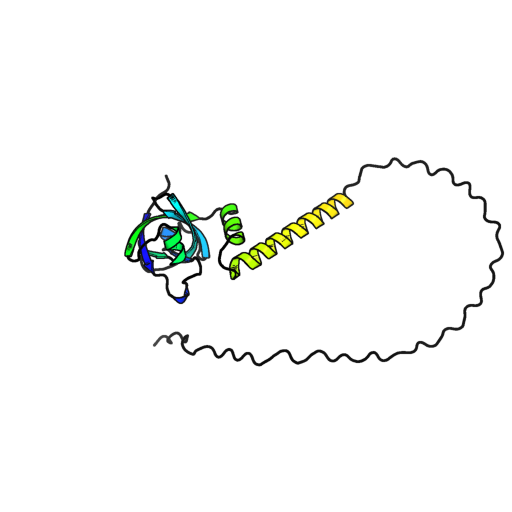1
ATOM 1431 N N . LEU A 1 179 ? -5.029 -27.148 -25.660 1.00 51.78 179 LEU A N 1
ATOM 1432 C CA . LEU A 1 179 ? -4.720 -26.725 -24.281 1.00 51.78 179 LEU A CA 1
ATOM 1433 C C . LEU A 1 179 ? -5.873 -25.931 -23.637 1.00 51.78 179 LEU A C 1
ATOM 1435 O O . LEU A 1 179 ? -5.662 -25.139 -22.728 1.00 51.78 179 LEU A O 1
ATOM 1439 N N . PHE A 1 180 ? -7.114 -26.176 -24.061 1.00 48.56 180 PHE A N 1
ATOM 1440 C CA . PHE A 1 180 ? -8.292 -25.822 -23.267 1.00 48.56 180 PHE A CA 1
ATOM 1441 C C . PHE A 1 180 ? -8.855 -27.100 -22.657 1.00 48.56 180 PHE A C 1
ATOM 1443 O O . PHE A 1 180 ? -9.767 -27.728 -23.190 1.00 48.56 180 PHE A O 1
ATOM 1450 N N . GLY A 1 181 ? -8.260 -27.516 -21.537 1.00 46.50 181 GLY A N 1
ATOM 1451 C CA . GLY A 1 181 ? -8.964 -28.386 -20.604 1.00 46.50 181 GLY A CA 1
ATOM 1452 C C . GLY A 1 181 ? -10.214 -27.657 -20.092 1.00 46.50 181 GLY A C 1
ATOM 1453 O O . GLY A 1 181 ? -10.204 -26.425 -20.004 1.00 46.50 181 GLY A O 1
ATOM 1454 N N . PRO A 1 182 ? -11.303 -28.371 -19.767 1.00 47.91 182 PRO A N 1
ATOM 1455 C CA . PRO A 1 182 ? -12.462 -27.745 -19.156 1.00 47.91 182 PRO A CA 1
ATOM 1456 C C . PRO A 1 182 ? -12.021 -27.100 -17.841 1.00 47.91 182 PRO A C 1
ATOM 1458 O O . PRO A 1 182 ? -11.627 -27.790 -16.899 1.00 47.91 182 PRO A O 1
ATOM 1461 N N . CYS A 1 183 ? -12.085 -25.768 -17.782 1.00 45.09 183 CYS A N 1
ATOM 1462 C CA . CYS A 1 183 ? -12.052 -25.004 -16.542 1.00 45.09 183 CYS A CA 1
ATOM 1463 C C . CYS A 1 183 ? -13.277 -25.396 -15.707 1.00 45.09 183 CYS A C 1
ATOM 1465 O O . CYS A 1 183 ? -14.277 -24.686 -15.659 1.00 45.09 183 CYS A O 1
ATOM 1467 N N . SER A 1 184 ? -13.187 -26.537 -15.030 1.00 42.81 184 SER A N 1
ATOM 1468 C CA . SER A 1 184 ? -14.076 -26.915 -13.939 1.00 42.81 184 SER A CA 1
ATOM 1469 C C . SER A 1 184 ? -13.659 -26.143 -12.688 1.00 42.81 184 SER A C 1
ATOM 1471 O O . SER A 1 184 ? -13.254 -26.723 -11.687 1.00 42.81 184 SER A O 1
ATOM 1473 N N . TYR A 1 185 ? -13.747 -24.813 -12.739 1.00 45.66 185 TYR A N 1
ATOM 1474 C CA . TYR A 1 185 ? -13.921 -24.035 -11.519 1.00 45.66 185 TYR A CA 1
ATOM 1475 C C . TYR A 1 185 ? -15.403 -24.115 -11.167 1.00 45.66 185 TYR A C 1
ATOM 1477 O O . TYR A 1 185 ? -16.201 -23.243 -11.506 1.00 45.66 185 TYR A O 1
ATOM 1485 N N . ALA A 1 186 ? -15.773 -25.214 -10.510 1.00 45.19 186 ALA A N 1
ATOM 1486 C CA . ALA A 1 186 ? -16.976 -25.249 -9.703 1.00 45.19 186 ALA A CA 1
ATOM 1487 C C . ALA A 1 186 ? -16.784 -24.218 -8.584 1.00 45.19 186 ALA A C 1
ATOM 1489 O O . ALA A 1 186 ? -16.080 -24.455 -7.603 1.00 45.19 186 ALA A O 1
ATOM 1490 N N . TRP A 1 187 ? -17.353 -23.031 -8.774 1.00 43.59 187 TRP A N 1
ATOM 1491 C CA . TRP A 1 187 ? -17.484 -22.058 -7.703 1.00 43.59 187 TRP A CA 1
ATOM 1492 C C . TRP A 1 187 ? -18.373 -22.675 -6.615 1.00 43.59 187 TRP A C 1
ATOM 1494 O O . TRP A 1 187 ? -19.466 -23.149 -6.938 1.00 43.59 187 TRP A O 1
ATOM 1504 N N . PRO A 1 188 ? -17.957 -22.696 -5.337 1.00 46.44 188 PRO A N 1
ATOM 1505 C CA . PRO A 1 188 ? -18.863 -23.073 -4.265 1.00 46.44 188 PRO A CA 1
ATOM 1506 C C . PRO A 1 188 ? -20.052 -22.104 -4.272 1.00 46.44 188 PRO A C 1
ATOM 1508 O O . PRO A 1 188 ? -19.875 -20.886 -4.289 1.00 46.44 188 PRO A O 1
ATOM 1511 N N . ALA A 1 189 ? -21.270 -22.649 -4.263 1.00 49.12 189 ALA A N 1
ATOM 1512 C CA . ALA A 1 189 ? -22.542 -21.924 -4.354 1.00 49.12 189 ALA A CA 1
ATOM 1513 C C . ALA A 1 189 ? -22.844 -20.985 -3.158 1.00 49.12 189 ALA A C 1
ATOM 1515 O O . ALA A 1 189 ? -23.976 -20.547 -2.973 1.00 49.12 189 ALA A O 1
ATOM 1516 N N . SER A 1 190 ? -21.849 -20.650 -2.336 1.00 51.16 190 SER A N 1
ATOM 1517 C CA . SER A 1 190 ? -21.975 -19.835 -1.125 1.00 51.16 190 SER A CA 1
ATOM 1518 C C . SER A 1 190 ? -21.878 -18.320 -1.359 1.00 51.16 190 SER A C 1
ATOM 1520 O O . SER A 1 190 ? -21.954 -17.556 -0.401 1.00 51.16 190 SER A O 1
ATOM 1522 N N . TYR A 1 191 ? -21.777 -17.860 -2.611 1.00 44.59 191 TYR A N 1
ATOM 1523 C CA . TYR A 1 191 ? -21.794 -16.436 -2.978 1.00 44.59 191 TYR A CA 1
ATOM 1524 C C . TYR A 1 191 ? -22.971 -16.087 -3.906 1.00 44.59 191 TYR A C 1
ATOM 1526 O O . TYR A 1 191 ? -22.794 -15.498 -4.968 1.00 44.59 191 TYR A O 1
ATOM 1534 N N . CYS A 1 192 ? -24.197 -16.431 -3.509 1.00 44.88 192 CYS A N 1
ATOM 1535 C CA . CYS A 1 192 ? -25.389 -15.754 -4.027 1.00 44.88 192 CYS A CA 1
ATOM 1536 C C . CYS A 1 192 ? -25.818 -14.676 -3.019 1.00 44.88 192 CYS A C 1
ATOM 1538 O O . CYS A 1 192 ? -26.239 -15.031 -1.917 1.00 44.88 192 CYS A O 1
ATOM 1540 N N . PRO A 1 193 ? -25.720 -13.371 -3.339 1.00 57.50 193 PRO A N 1
ATOM 1541 C CA . PRO A 1 193 ? -26.342 -12.349 -2.507 1.00 57.50 193 PRO A CA 1
ATOM 1542 C C . PRO A 1 193 ? -27.871 -12.549 -2.505 1.00 57.50 193 PRO A C 1
ATOM 1544 O O . PRO A 1 193 ? -28.439 -12.911 -3.542 1.00 57.50 193 PRO A O 1
ATOM 1547 N N . PRO A 1 194 ? -28.558 -12.330 -1.370 1.00 58.69 194 PRO A N 1
ATOM 1548 C CA . PRO A 1 194 ? -30.009 -12.447 -1.309 1.00 58.69 194 PRO A CA 1
ATOM 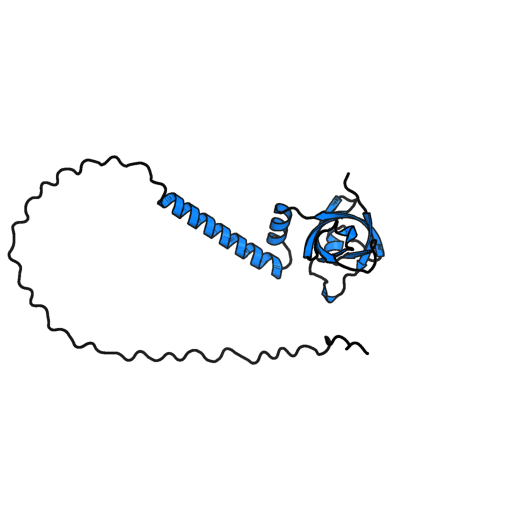1549 C C . PRO A 1 194 ? -30.661 -11.444 -2.269 1.00 58.69 194 PRO A C 1
ATOM 1551 O O . PRO A 1 194 ? -30.285 -10.270 -2.313 1.00 58.69 194 PRO A O 1
ATOM 1554 N N . ARG A 1 195 ? -31.642 -11.915 -3.051 1.00 59.47 195 ARG A N 1
ATOM 1555 C CA . ARG A 1 195 ? -32.489 -11.038 -3.870 1.00 59.47 195 ARG A CA 1
ATOM 1556 C C . ARG A 1 195 ? -33.229 -10.062 -2.947 1.00 59.47 195 ARG A C 1
ATOM 1558 O O . ARG A 1 195 ? -33.764 -10.511 -1.933 1.00 59.47 195 ARG A O 1
ATOM 1565 N N . PRO A 1 196 ? -33.308 -8.767 -3.289 1.00 60.44 196 PRO A N 1
ATOM 1566 C CA . PRO A 1 196 ? -34.155 -7.841 -2.555 1.00 60.44 196 PRO A CA 1
ATOM 1567 C C . PRO A 1 196 ? -35.616 -8.282 -2.697 1.00 60.44 196 PRO A C 1
ATOM 1569 O O . PRO A 1 196 ? -36.118 -8.452 -3.811 1.00 60.44 196 PRO A O 1
ATOM 1572 N N . VAL A 1 197 ? -36.270 -8.505 -1.560 1.00 68.25 197 VAL A N 1
ATOM 1573 C CA . VAL A 1 197 ? -37.718 -8.706 -1.478 1.00 68.25 197 VAL A CA 1
ATOM 1574 C C . VAL A 1 197 ? -38.363 -7.347 -1.765 1.00 68.25 197 VAL A C 1
ATOM 1576 O O . VAL A 1 197 ? -37.977 -6.353 -1.149 1.00 68.25 197 VAL A O 1
ATOM 1579 N N . ARG A 1 198 ? -39.253 -7.302 -2.760 1.00 70.31 198 ARG A N 1
ATOM 1580 C CA . ARG A 1 198 ? -40.120 -6.147 -3.031 1.00 70.31 198 ARG A CA 1
ATOM 1581 C C . ARG A 1 198 ? -41.287 -6.127 -2.062 1.00 70.31 198 ARG A C 1
ATOM 1583 O O . ARG A 1 198 ? -41.784 -7.234 -1.761 1.00 70.31 198 ARG A O 1
#

Nearest PDB structures (foldseek):
  5glf-assembly2_C  TM=7.652E-01  e=7.254E-06  Homo sapiens
  7r7s-assembly1_D  TM=7.495E-01  e=1.796E-05  Homo sapiens
  5c18-assembly1_E  TM=7.679E-01  e=6.995E-05  Homo sapiens
  6opc-assembly1_A  TM=7.701E-01  e=2.907E-04  Saccharomyces cerevisiae
  6opc-assembly1_D  TM=7.700E-01  e=4.574E-04  Saccharomyces cerevisiae